Protein AF-A0A7K8MSJ0-F1 (afdb_monomer)

Nearest PDB structures (foldseek):
  7odt-assembly1_a  TM=1.692E-01  e=5.924E+00  Homo sapiens

Solvent-accessible surface area (backbone atoms only — not comparable to full-atom values): 16594 Å² total; per-residue (Å²): 142,84,82,90,82,81,83,89,77,86,82,81,88,80,83,85,75,68,38,74,63,49,58,47,49,52,52,48,50,50,50,49,54,47,52,51,50,51,51,49,50,52,52,50,53,51,52,48,53,52,49,54,50,53,54,50,52,54,49,53,52,50,52,49,52,49,50,51,49,53,53,52,43,68,72,62,78,47,60,69,59,54,52,51,51,50,54,52,52,54,49,50,53,52,52,54,50,51,52,50,52,52,53,52,53,50,53,52,48,49,59,54,45,58,76,68,37,66,68,66,57,48,75,74,46,87,86,71,91,80,77,89,75,72,73,85,72,69,84,88,75,78,77,76,82,86,76,82,85,87,81,85,77,92,68,63,88,99,60,83,90,84,86,63,94,49,66,72,57,52,50,56,52,38,73,62,29,66,45,81,44,76,72,54,86,70,97,85,62,58,86,64,66,53,43,70,45,83,45,75,46,71,90,76,90,73,92,68,81,90,72,83,87,80,87,78,78,82,61,93,85,62,82,87,86,75,92,72,72,91,75,89,65,56,73,64,62,49,49,55,51,49,51,60,50,49,63,33,58,83,69,74,25,70,133

Structure (mmCIF, N/CA/C/O backbone):
data_AF-A0A7K8MSJ0-F1
#
_entry.id   AF-A0A7K8MSJ0-F1
#
loop_
_atom_site.group_PDB
_atom_site.id
_atom_site.type_symbol
_atom_site.label_atom_id
_atom_site.label_alt_id
_atom_site.label_comp_id
_atom_site.label_asym_id
_atom_site.label_entity_id
_atom_site.label_seq_id
_atom_site.pdbx_PDB_ins_code
_atom_site.Cartn_x
_atom_site.Cartn_y
_atom_site.Cartn_z
_atom_site.occupancy
_atom_site.B_iso_or_equiv
_atom_site.auth_seq_id
_atom_site.auth_comp_id
_atom_site.auth_asym_id
_atom_site.auth_atom_id
_atom_site.pdbx_PDB_model_num
ATOM 1 N N . SER A 1 1 ? 9.903 -6.800 19.013 1.00 41.00 1 SER A N 1
ATOM 2 C CA . SER A 1 1 ? 11.041 -6.647 18.090 1.00 41.00 1 SER A CA 1
ATOM 3 C C . SER A 1 1 ? 12.030 -7.752 18.396 1.00 41.00 1 SER A C 1
ATOM 5 O O . SER A 1 1 ? 12.642 -7.731 19.453 1.00 41.00 1 SER A O 1
ATOM 7 N N . SER A 1 2 ? 12.145 -8.743 17.517 1.00 40.72 2 SER A N 1
ATOM 8 C CA . SER A 1 2 ? 13.107 -9.832 17.695 1.00 40.72 2 SER A CA 1
ATOM 9 C C . SER A 1 2 ? 13.699 -10.152 16.333 1.00 40.72 2 SER A C 1
ATOM 11 O O . SER A 1 2 ? 13.048 -10.776 15.503 1.00 40.72 2 SER A O 1
ATOM 13 N N . PHE A 1 3 ? 14.904 -9.641 16.096 1.00 45.34 3 PHE A N 1
ATOM 14 C CA . PHE A 1 3 ? 15.731 -10.021 14.960 1.00 45.34 3 PHE A CA 1
ATOM 15 C C . PHE A 1 3 ? 16.673 -11.127 15.427 1.00 45.34 3 PHE A C 1
ATOM 17 O O . PHE A 1 3 ? 17.351 -10.976 16.444 1.00 45.34 3 PHE A O 1
ATOM 24 N N . ILE A 1 4 ? 16.689 -12.237 14.697 1.00 44.41 4 ILE A N 1
ATOM 25 C CA . ILE A 1 4 ? 17.661 -13.310 14.885 1.00 44.41 4 ILE A CA 1
ATOM 26 C C . ILE A 1 4 ? 18.967 -12.840 14.242 1.00 44.41 4 ILE A C 1
ATOM 28 O O . ILE A 1 4 ? 18.997 -12.497 13.062 1.00 44.41 4 ILE A O 1
ATOM 32 N N . ARG A 1 5 ? 20.035 -12.790 15.038 1.00 48.38 5 ARG A N 1
ATOM 33 C CA . ARG A 1 5 ? 21.403 -12.524 14.590 1.00 48.38 5 ARG A CA 1
ATOM 34 C C . ARG A 1 5 ? 22.101 -13.876 14.474 1.00 48.38 5 ARG A C 1
ATOM 36 O O . ARG A 1 5 ? 22.195 -14.578 15.475 1.00 48.38 5 ARG A O 1
ATOM 43 N N . LEU A 1 6 ? 22.543 -14.242 13.275 1.00 46.06 6 LEU A N 1
ATOM 44 C CA . LEU A 1 6 ? 23.386 -15.422 13.063 1.00 46.06 6 LEU A CA 1
ATOM 45 C C . LEU A 1 6 ? 24.874 -15.022 13.084 1.00 46.06 6 LEU A C 1
ATOM 47 O O . LEU A 1 6 ? 25.181 -13.864 12.775 1.00 46.06 6 LEU A O 1
ATOM 51 N N . PRO A 1 7 ? 25.773 -15.926 13.521 1.00 48.53 7 PRO A N 1
ATOM 52 C CA . PRO A 1 7 ? 27.185 -15.625 13.748 1.00 48.53 7 PRO A CA 1
ATOM 53 C C . PRO A 1 7 ? 27.986 -15.641 12.433 1.00 48.53 7 PRO A C 1
ATOM 55 O O . PRO A 1 7 ? 27.520 -16.221 11.451 1.00 48.53 7 PRO A O 1
ATOM 58 N N . PRO A 1 8 ? 29.180 -15.021 12.395 1.00 62.88 8 PRO A N 1
ATOM 59 C CA . PRO A 1 8 ? 30.084 -15.130 11.261 1.00 62.88 8 PRO A CA 1
ATOM 60 C C . PRO A 1 8 ? 31.015 -16.326 11.479 1.00 62.88 8 PRO A C 1
ATOM 62 O O . PRO A 1 8 ? 31.650 -16.383 12.524 1.00 62.88 8 PRO A O 1
ATOM 65 N N . GLU A 1 9 ? 31.148 -17.236 10.515 1.00 41.22 9 GLU A N 1
ATOM 66 C CA . GLU A 1 9 ? 32.358 -18.062 10.436 1.00 41.22 9 GLU A CA 1
ATOM 67 C C . GLU A 1 9 ? 32.839 -18.232 8.993 1.00 41.22 9 GLU A C 1
ATOM 69 O O . GLU A 1 9 ? 32.164 -18.769 8.118 1.00 41.22 9 GLU A O 1
ATOM 74 N N . GLU A 1 10 ? 34.013 -17.631 8.814 1.00 39.94 10 GLU A N 1
ATOM 75 C CA . GLU A 1 10 ? 35.146 -17.938 7.952 1.00 39.94 10 GLU A CA 1
ATOM 76 C C . GLU A 1 10 ? 35.055 -19.243 7.147 1.00 39.94 10 GLU A C 1
ATOM 78 O O . GLU A 1 10 ? 35.127 -20.354 7.669 1.00 39.94 10 GLU A O 1
ATOM 83 N N . GLY A 1 11 ? 34.976 -19.076 5.826 1.00 38.22 11 GLY A N 1
ATOM 84 C CA . GLY A 1 11 ? 35.194 -20.141 4.862 1.00 38.22 11 GLY A CA 1
ATOM 85 C C . GLY A 1 11 ? 36.683 -20.446 4.714 1.00 38.22 11 GLY A C 1
ATOM 86 O O . GLY A 1 11 ? 37.475 -19.578 4.353 1.00 38.22 11 GLY A O 1
ATOM 87 N N . SER A 1 12 ? 37.036 -21.708 4.948 1.00 41.31 12 SER A N 1
ATOM 88 C CA . SER A 1 12 ? 38.140 -22.366 4.251 1.00 41.31 12 SER A CA 1
ATOM 89 C C . SER A 1 12 ? 37.537 -23.039 3.015 1.00 41.31 12 SER A C 1
ATOM 91 O O . SER A 1 12 ? 36.635 -23.864 3.150 1.00 41.31 12 SER A O 1
ATOM 93 N N . GLN A 1 13 ? 37.972 -22.604 1.833 1.00 51.69 13 GLN A N 1
ATOM 94 C CA . GLN A 1 13 ? 37.551 -23.100 0.519 1.00 51.69 13 GLN A CA 1
ATOM 95 C C . GLN A 1 13 ? 38.121 -24.497 0.237 1.00 51.69 13 GLN A C 1
ATOM 97 O O . GLN A 1 13 ? 39.294 -24.732 0.523 1.00 51.69 13 GLN A O 1
ATOM 102 N N . ASP A 1 14 ? 37.317 -25.354 -0.400 1.00 43.03 14 ASP A N 1
ATOM 103 C CA . ASP A 1 14 ? 37.795 -26.321 -1.394 1.00 43.03 14 ASP A CA 1
ATOM 104 C C . ASP A 1 14 ? 36.687 -26.606 -2.435 1.00 43.03 14 ASP A C 1
ATOM 106 O O . ASP A 1 14 ? 35.593 -27.059 -2.094 1.00 43.03 14 ASP A O 1
ATOM 110 N N . ASP A 1 15 ? 37.020 -26.189 -3.655 1.00 40.47 15 ASP A N 1
ATOM 111 C CA . ASP A 1 15 ? 36.654 -26.565 -5.033 1.00 40.47 15 ASP A CA 1
ATOM 112 C C . ASP A 1 15 ? 35.790 -27.834 -5.272 1.00 40.47 15 ASP A C 1
ATOM 114 O O . ASP A 1 15 ? 36.075 -28.926 -4.776 1.00 40.47 15 ASP A O 1
ATOM 118 N N . GLY A 1 16 ? 34.792 -27.710 -6.151 1.00 55.25 16 GLY A N 1
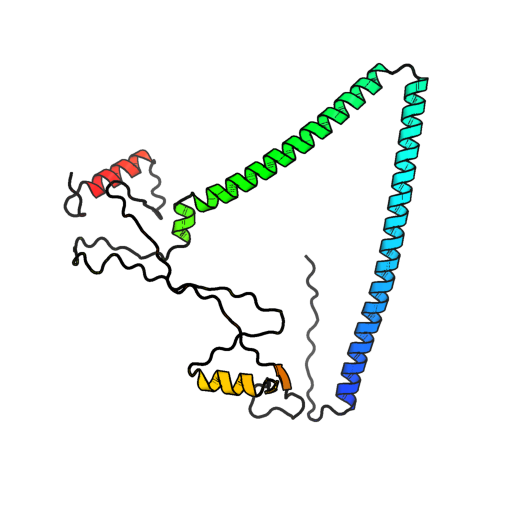ATOM 119 C CA . GLY A 1 16 ? 34.582 -28.660 -7.246 1.00 55.25 16 GLY A CA 1
ATOM 120 C C . GLY A 1 16 ? 33.590 -29.807 -7.027 1.00 55.25 16 GLY A C 1
ATOM 121 O O . GLY A 1 16 ? 33.849 -30.768 -6.309 1.00 55.25 16 GLY A O 1
ATOM 122 N N . SER A 1 17 ? 32.508 -29.810 -7.817 1.00 46.28 17 SER A N 1
ATOM 123 C CA . SER A 1 17 ? 31.357 -30.744 -7.832 1.00 46.28 17 SER A CA 1
ATOM 124 C C . SER A 1 17 ? 30.280 -30.571 -6.726 1.00 46.28 17 SER A C 1
ATOM 126 O O . SER A 1 17 ? 30.541 -30.704 -5.535 1.00 46.28 17 SER A O 1
ATOM 128 N N . GLU A 1 18 ? 29.000 -30.381 -7.094 1.00 56.06 18 GLU A N 1
ATOM 129 C CA . GLU A 1 18 ? 27.814 -30.707 -6.313 1.00 56.06 18 GLU A CA 1
ATOM 130 C C . GLU A 1 18 ? 27.853 -32.187 -6.547 1.00 56.06 18 GLU A C 1
ATOM 132 O O . GLU A 1 18 ? 27.161 -32.773 -7.383 1.00 56.06 18 GLU A O 1
ATOM 137 N N . SER A 1 19 ? 28.823 -32.776 -5.855 1.00 64.12 19 SER A N 1
ATOM 138 C CA . SER A 1 19 ? 28.920 -34.171 -5.646 1.00 64.12 19 SER A CA 1
ATOM 139 C C . SER A 1 19 ? 27.493 -34.559 -5.292 1.00 64.12 19 SER A C 1
ATOM 141 O O . SER A 1 19 ? 26.815 -33.823 -4.560 1.00 64.12 19 SER A O 1
ATOM 143 N N . PRO A 1 20 ? 26.979 -35.684 -5.793 1.00 68.06 20 PRO A N 1
ATOM 144 C CA . PRO A 1 20 ? 25.698 -36.191 -5.325 1.00 68.06 20 PRO A CA 1
ATOM 145 C C . PRO A 1 20 ? 25.600 -36.152 -3.787 1.00 68.06 20 PRO A C 1
ATOM 147 O O . PRO A 1 20 ? 24.501 -36.098 -3.254 1.00 68.06 20 PRO A O 1
ATOM 150 N N . GLU A 1 21 ? 26.728 -36.112 -3.072 1.00 76.44 21 GLU A N 1
ATOM 151 C CA . GLU A 1 21 ? 26.850 -35.803 -1.650 1.00 76.44 21 GLU A CA 1
ATOM 152 C C . GLU A 1 21 ? 26.431 -34.382 -1.210 1.00 76.44 21 GLU A C 1
ATOM 154 O O . GLU A 1 21 ? 25.762 -34.273 -0.189 1.00 76.44 21 GLU A O 1
ATOM 159 N N . GLN A 1 22 ? 26.738 -33.298 -1.931 1.00 76.69 22 GLN A N 1
ATOM 160 C CA . GLN A 1 22 ? 26.292 -31.927 -1.617 1.00 76.69 22 GLN A CA 1
ATOM 161 C C . GLN A 1 22 ? 24.768 -31.790 -1.726 1.00 76.69 22 GLN A C 1
ATOM 163 O O . GLN A 1 22 ? 24.117 -31.387 -0.765 1.00 76.69 22 GLN A O 1
ATOM 168 N N . LEU A 1 23 ? 24.181 -32.237 -2.841 1.00 80.62 23 LEU A N 1
ATOM 169 C CA . LEU A 1 23 ? 22.728 -32.248 -3.025 1.00 80.62 23 LEU A CA 1
ATOM 170 C C . LEU A 1 23 ? 22.045 -33.163 -1.999 1.00 80.62 23 LEU A C 1
ATOM 172 O O . LEU A 1 23 ? 20.986 -32.837 -1.467 1.00 80.62 23 LEU A O 1
ATOM 176 N N . ARG A 1 24 ? 22.666 -34.303 -1.659 1.00 84.88 24 ARG A N 1
ATOM 177 C CA . ARG A 1 24 ? 22.205 -35.147 -0.545 1.00 84.88 24 ARG A CA 1
ATOM 178 C C . ARG A 1 24 ? 22.252 -34.396 0.780 1.00 84.88 24 ARG A C 1
ATOM 180 O O . ARG A 1 24 ? 21.291 -34.516 1.528 1.00 84.88 24 ARG A O 1
ATOM 187 N N . ARG A 1 25 ? 23.307 -33.624 1.063 1.00 89.06 25 ARG A N 1
ATOM 188 C CA . ARG A 1 25 ? 23.416 -32.795 2.275 1.00 89.06 25 ARG A CA 1
ATOM 189 C C . ARG A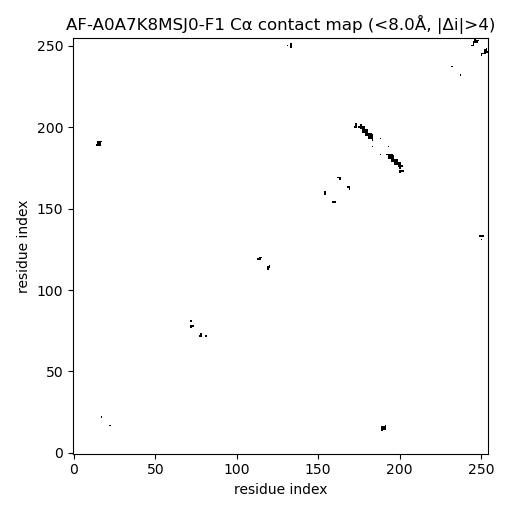 1 25 ? 22.329 -31.724 2.327 1.00 89.06 25 ARG A C 1
ATOM 191 O O . ARG A 1 25 ? 21.716 -31.564 3.374 1.00 89.06 25 ARG A O 1
ATOM 198 N N . GLU A 1 26 ? 22.030 -31.048 1.223 1.00 85.88 26 GLU A N 1
ATOM 199 C CA . GLU A 1 26 ? 20.959 -30.043 1.172 1.00 85.88 26 GLU A CA 1
ATOM 200 C C . GLU A 1 26 ? 19.562 -30.648 1.288 1.00 85.88 26 GLU A C 1
ATOM 202 O O . GLU A 1 26 ? 18.715 -30.117 2.008 1.00 85.88 26 GLU A O 1
ATOM 207 N N . ILE A 1 27 ? 19.321 -31.789 0.636 1.00 89.81 27 ILE A N 1
ATOM 208 C CA . ILE A 1 27 ? 18.087 -32.561 0.809 1.00 89.81 27 ILE A CA 1
ATOM 209 C C . ILE A 1 27 ? 17.951 -32.986 2.270 1.00 89.81 27 ILE A C 1
ATOM 211 O O . ILE A 1 27 ? 16.865 -32.873 2.835 1.00 89.81 27 ILE A O 1
ATOM 215 N N . GLU A 1 28 ? 19.032 -33.449 2.893 1.00 92.81 28 GLU A N 1
ATOM 216 C CA . GLU A 1 28 ? 19.020 -33.850 4.297 1.00 92.81 28 GLU A CA 1
ATOM 217 C C . GLU A 1 28 ? 18.787 -32.649 5.220 1.00 92.81 28 GLU A C 1
ATOM 219 O O . GLU A 1 28 ? 17.965 -32.732 6.126 1.00 92.81 28 GLU A O 1
ATOM 224 N N . GLN A 1 29 ? 19.373 -31.489 4.919 1.00 91.88 29 GLN A N 1
ATOM 225 C CA . GLN A 1 29 ? 19.124 -30.249 5.652 1.00 91.88 29 GLN A CA 1
ATOM 226 C C . GLN A 1 29 ? 17.681 -29.748 5.469 1.00 91.88 29 GLN A C 1
ATOM 228 O O . GLN A 1 29 ? 17.059 -29.279 6.423 1.00 91.88 29 GLN A O 1
ATOM 233 N N . CYS A 1 30 ? 17.107 -29.860 4.267 1.00 89.31 30 CYS A N 1
ATOM 234 C CA . CYS A 1 30 ? 15.696 -29.556 4.023 1.00 89.31 30 CYS A CA 1
ATOM 235 C C . CYS A 1 30 ? 14.775 -30.520 4.772 1.00 89.31 30 CYS A C 1
ATOM 237 O O . CYS A 1 30 ? 13.792 -30.070 5.361 1.00 89.31 30 CYS A O 1
ATOM 239 N N . LYS A 1 31 ? 15.093 -31.819 4.801 1.00 94.25 31 LYS A N 1
ATOM 240 C CA . LYS A 1 31 ? 14.351 -32.807 5.597 1.00 94.25 31 LYS A CA 1
ATOM 241 C C . LYS A 1 31 ? 14.447 -32.512 7.086 1.00 94.25 31 LYS A C 1
ATOM 243 O O . LYS A 1 31 ? 13.436 -32.602 7.771 1.00 94.25 31 LYS A O 1
ATOM 248 N N . GLU A 1 32 ? 15.618 -32.127 7.581 1.00 95.56 32 GLU A N 1
ATOM 249 C CA . GLU A 1 32 ? 15.811 -31.776 8.986 1.00 95.56 32 GLU A CA 1
ATOM 250 C C . GLU A 1 32 ? 15.004 -30.523 9.346 1.00 95.56 32 GLU A C 1
ATOM 252 O O . GLU A 1 32 ? 14.228 -30.541 10.300 1.00 95.56 32 GLU A O 1
ATOM 257 N N 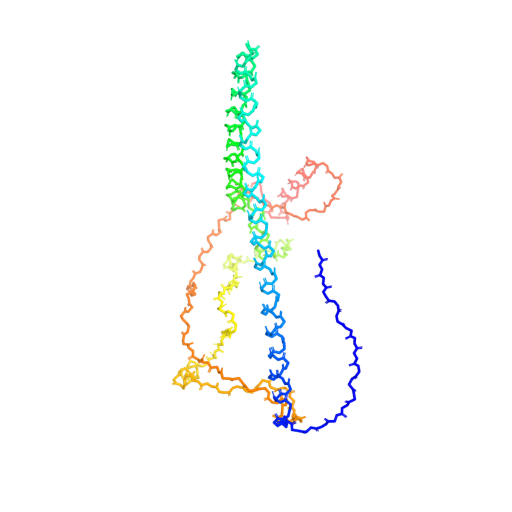. ARG A 1 33 ? 15.076 -29.466 8.526 1.00 94.81 33 ARG A N 1
ATOM 258 C CA . ARG A 1 33 ? 14.244 -28.261 8.693 1.00 94.81 33 ARG A CA 1
ATOM 259 C C . ARG A 1 33 ? 12.753 -28.580 8.634 1.00 94.81 33 ARG A C 1
ATOM 261 O O . ARG A 1 33 ? 11.992 -28.044 9.436 1.00 94.81 33 ARG A O 1
ATOM 268 N N . TYR A 1 34 ? 12.336 -29.456 7.720 1.00 92.44 34 TYR A N 1
ATOM 269 C CA . TYR A 1 34 ? 10.953 -29.914 7.626 1.00 92.44 34 TYR A CA 1
ATOM 270 C C . TYR A 1 34 ? 10.539 -30.696 8.878 1.00 92.44 34 TYR A C 1
ATOM 272 O O . TYR A 1 34 ? 9.483 -30.425 9.438 1.00 92.44 34 TYR A O 1
ATOM 280 N N . SER A 1 35 ? 11.394 -31.590 9.377 1.00 95.00 35 SER A N 1
ATOM 281 C CA . SER A 1 35 ? 11.151 -32.350 10.606 1.00 95.00 35 SER A CA 1
ATOM 282 C C . SER A 1 35 ? 11.040 -31.439 11.831 1.00 95.00 35 SER A C 1
ATOM 284 O O . SER A 1 35 ? 10.180 -31.670 12.681 1.00 95.00 35 SER A O 1
ATOM 286 N N . VAL A 1 36 ? 11.874 -30.398 11.930 1.00 96.50 36 VAL A N 1
ATOM 287 C CA . VAL A 1 36 ? 11.791 -29.391 13.002 1.00 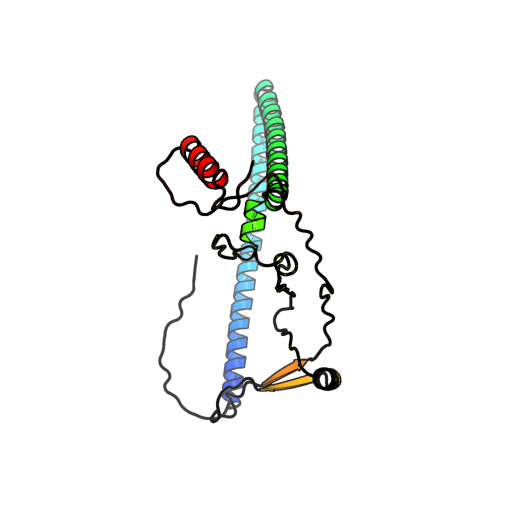96.50 36 VAL A CA 1
ATOM 288 C C . VAL A 1 36 ? 10.491 -28.596 12.886 1.00 96.50 36 VAL A C 1
ATOM 290 O O . VAL A 1 36 ? 9.790 -28.422 13.882 1.00 96.50 36 VAL A O 1
ATOM 293 N N . LEU A 1 37 ? 10.125 -28.163 11.676 1.00 95.62 37 LEU A N 1
ATOM 294 C CA . LEU A 1 37 ? 8.884 -27.430 11.431 1.00 95.62 37 LEU A CA 1
ATOM 295 C C . LEU A 1 37 ? 7.643 -28.276 11.748 1.00 95.62 37 LEU A C 1
ATOM 297 O O . LEU A 1 37 ? 6.689 -27.768 12.332 1.00 95.62 37 LEU A O 1
ATOM 301 N N . GLU A 1 38 ? 7.658 -29.562 11.405 1.00 96.19 38 GLU A N 1
ATOM 302 C CA . GLU A 1 38 ? 6.585 -30.507 11.718 1.00 96.19 38 GLU A CA 1
ATOM 303 C C . GLU A 1 38 ? 6.469 -30.733 13.232 1.00 96.19 38 GLU A C 1
ATOM 305 O O . GLU A 1 38 ? 5.365 -30.708 13.787 1.00 96.19 38 GLU A O 1
ATOM 310 N N . GLN A 1 39 ? 7.603 -30.846 13.931 1.00 97.12 39 GLN A N 1
ATOM 311 C CA . GLN A 1 39 ? 7.623 -30.932 15.389 1.00 97.12 39 GLN A CA 1
ATOM 312 C C . GLN A 1 39 ? 7.063 -29.658 16.041 1.00 97.12 39 GLN A C 1
ATOM 314 O O . GLN A 1 39 ? 6.267 -29.739 16.981 1.00 97.12 39 GLN A O 1
ATOM 319 N N . ASP A 1 40 ? 7.452 -28.481 15.556 1.00 96.44 40 ASP A N 1
ATOM 320 C CA . ASP A 1 40 ? 6.960 -27.206 16.075 1.00 96.44 40 ASP A CA 1
ATOM 321 C C . ASP A 1 40 ? 5.482 -26.988 15.753 1.00 96.44 40 ASP A C 1
ATOM 323 O O . ASP A 1 40 ? 4.735 -26.518 16.614 1.00 96.44 40 ASP A O 1
ATOM 327 N N . HIS A 1 41 ? 5.020 -27.419 14.578 1.00 95.81 41 HIS A N 1
ATOM 328 C CA . HIS A 1 41 ? 3.601 -27.440 14.244 1.00 95.81 41 HIS A CA 1
ATOM 329 C C . HIS A 1 41 ? 2.814 -28.315 15.228 1.00 95.81 41 HIS A C 1
ATOM 331 O O . HIS A 1 41 ? 1.792 -27.872 15.759 1.00 95.81 41 HIS A O 1
ATOM 337 N N . ALA A 1 42 ? 3.314 -29.512 15.549 1.00 97.31 42 ALA A N 1
ATOM 338 C CA . ALA A 1 42 ? 2.686 -30.396 16.529 1.00 97.31 42 ALA A CA 1
ATOM 339 C C . ALA A 1 42 ? 2.648 -29.769 17.937 1.00 97.31 42 ALA A C 1
ATOM 341 O O . ALA A 1 42 ? 1.602 -29.789 18.595 1.00 97.31 42 ALA A O 1
ATOM 342 N N . LYS A 1 43 ? 3.748 -29.147 18.393 1.00 96.94 43 LYS A N 1
ATOM 343 C CA . LYS A 1 43 ? 3.793 -28.414 19.675 1.00 96.94 43 LYS A CA 1
ATOM 344 C C . LYS A 1 43 ? 2.786 -27.264 19.698 1.00 96.94 43 LYS A C 1
ATOM 346 O O . LYS A 1 43 ? 2.045 -27.124 20.672 1.00 96.94 43 LYS A O 1
ATOM 351 N N . LEU A 1 44 ? 2.729 -26.465 18.630 1.00 96.69 44 LEU A N 1
ATOM 352 C CA . LEU A 1 44 ? 1.804 -25.339 18.503 1.00 96.69 44 LEU A CA 1
ATOM 353 C C . LEU A 1 44 ? 0.351 -25.820 18.519 1.00 96.69 44 LEU A C 1
ATOM 355 O O . LEU A 1 44 ? -0.486 -25.238 19.205 1.00 96.69 44 LEU A O 1
ATOM 359 N N . GLN A 1 45 ? 0.056 -26.914 17.819 1.00 97.38 45 GLN A N 1
ATOM 360 C CA . GLN A 1 45 ? -1.274 -27.509 17.797 1.00 97.38 45 GLN A CA 1
ATOM 361 C C . GLN A 1 45 ? -1.696 -27.998 19.190 1.00 97.38 45 GLN A C 1
ATOM 363 O O . GLN A 1 45 ? -2.839 -27.777 19.593 1.00 97.38 45 GLN A O 1
ATOM 368 N N . MET A 1 46 ? -0.786 -28.615 19.952 1.00 97.19 46 MET A N 1
ATOM 369 C CA . MET A 1 46 ? -1.058 -29.005 21.340 1.00 97.19 46 MET A CA 1
ATOM 370 C C . MET A 1 46 ? -1.276 -27.791 22.249 1.00 97.19 46 MET A C 1
ATOM 372 O O . MET A 1 46 ? -2.231 -27.777 23.026 1.00 97.19 46 MET A O 1
ATOM 376 N N . ALA A 1 47 ? -0.438 -26.757 22.133 1.00 96.62 47 ALA A N 1
ATOM 377 C CA . ALA A 1 47 ? -0.580 -25.525 22.908 1.00 96.62 47 ALA A CA 1
ATOM 378 C C . ALA A 1 47 ? -1.899 -24.799 22.598 1.00 96.62 47 ALA A C 1
ATOM 380 O O . ALA A 1 47 ? -2.554 -24.306 23.514 1.00 96.62 47 ALA A O 1
ATOM 381 N N . ASN A 1 48 ? -2.315 -24.787 21.329 1.00 96.56 48 ASN A N 1
ATOM 382 C CA . ASN A 1 48 ? -3.585 -24.214 20.899 1.00 96.56 48 ASN A CA 1
ATOM 383 C C . ASN A 1 48 ? -4.770 -24.983 21.503 1.00 96.56 48 ASN A C 1
ATOM 385 O O . ASN A 1 48 ? -5.583 -24.390 22.205 1.00 96.56 48 ASN A O 1
ATOM 389 N N . LYS A 1 49 ? -4.795 -26.318 21.377 1.00 97.75 49 LYS A N 1
ATOM 390 C CA . LYS A 1 49 ? -5.826 -27.161 22.013 1.00 97.75 49 LYS A CA 1
ATOM 391 C C . LYS A 1 49 ? -5.899 -26.955 23.531 1.00 97.75 49 LYS A C 1
ATOM 393 O O . LYS A 1 49 ? -6.990 -26.894 24.091 1.00 97.75 49 LYS A O 1
ATOM 398 N N . ALA A 1 50 ? -4.753 -26.821 24.204 1.00 97.81 50 ALA A N 1
ATOM 399 C CA . ALA A 1 50 ? -4.706 -26.537 25.638 1.00 97.81 50 ALA A CA 1
ATOM 400 C C . ALA A 1 50 ? -5.242 -25.133 25.975 1.00 97.81 50 ALA A C 1
ATOM 402 O O . ALA A 1 50 ? -5.945 -24.966 26.971 1.00 97.81 50 ALA A O 1
ATOM 403 N N . ALA A 1 51 ? -4.938 -24.126 25.153 1.00 96.06 51 ALA A N 1
ATOM 404 C CA . ALA A 1 51 ? -5.458 -22.771 25.318 1.00 96.06 51 ALA A CA 1
ATOM 405 C C . ALA A 1 51 ? -6.977 -22.709 25.090 1.00 96.06 51 ALA A C 1
ATOM 407 O O . ALA A 1 51 ? -7.683 -22.106 25.896 1.00 96.06 51 ALA A O 1
ATOM 408 N N . GLU A 1 52 ? -7.487 -23.377 24.054 1.00 96.94 52 GLU A N 1
ATOM 409 C CA . GLU A 1 52 ? -8.924 -23.510 23.791 1.00 96.94 52 GLU A CA 1
ATOM 410 C C . GLU A 1 52 ? -9.644 -24.204 24.948 1.00 96.94 52 GLU A C 1
ATOM 412 O O . GLU A 1 52 ? -10.710 -23.757 25.371 1.00 96.94 52 GLU A O 1
ATOM 417 N N . GLN A 1 53 ? -9.052 -25.266 25.499 1.00 97.50 53 GLN A N 1
ATOM 418 C CA . GLN A 1 53 ? -9.614 -25.967 26.648 1.00 97.50 53 GLN A CA 1
ATOM 419 C C . GLN A 1 53 ? -9.695 -25.062 27.884 1.00 97.50 53 GLN A C 1
ATOM 421 O O . GLN A 1 53 ? -10.767 -24.948 28.473 1.00 97.50 53 GLN A O 1
ATOM 426 N N . ARG A 1 54 ? -8.617 -24.342 28.221 1.00 96.75 54 ARG A N 1
ATOM 427 C CA . ARG A 1 54 ? -8.644 -23.363 29.323 1.00 96.75 54 ARG A CA 1
ATOM 428 C C . ARG A 1 54 ? -9.659 -22.250 29.086 1.00 96.75 54 ARG A C 1
ATOM 430 O O . ARG A 1 54 ? -10.309 -21.805 30.023 1.00 96.75 54 ARG A O 1
ATOM 437 N N . ALA A 1 55 ? -9.808 -21.789 27.844 1.00 95.50 55 ALA A N 1
ATOM 438 C CA . ALA A 1 55 ? -10.799 -20.773 27.509 1.00 95.50 55 ALA A CA 1
ATOM 439 C C . ALA A 1 55 ? -12.234 -21.281 27.725 1.00 95.50 55 ALA A C 1
ATOM 441 O O . ALA A 1 55 ? -13.081 -20.514 28.182 1.00 95.50 55 ALA A O 1
ATOM 442 N N . ARG A 1 56 ? -12.507 -22.563 27.438 1.00 96.50 56 ARG A N 1
ATOM 443 C CA . ARG A 1 56 ? -13.793 -23.202 27.758 1.00 96.50 56 ARG A CA 1
ATOM 444 C C . ARG A 1 56 ? -14.019 -23.302 29.264 1.00 96.50 56 ARG A C 1
ATOM 446 O O . ARG A 1 56 ? -15.069 -22.872 29.722 1.00 96.50 56 ARG A O 1
ATOM 453 N N . GLU A 1 57 ? -13.030 -23.770 30.019 1.00 96.69 57 GLU A N 1
ATOM 454 C CA . GLU A 1 57 ? -13.115 -23.883 31.484 1.00 96.69 57 GLU A CA 1
ATOM 455 C C . GLU A 1 57 ? -13.378 -22.524 32.147 1.00 96.69 57 GLU A C 1
ATOM 457 O O . GLU A 1 57 ? -14.300 -22.396 32.945 1.00 96.69 57 GLU A O 1
ATOM 462 N N . LEU A 1 58 ? -12.646 -21.477 31.750 1.00 95.06 58 LEU A N 1
ATOM 46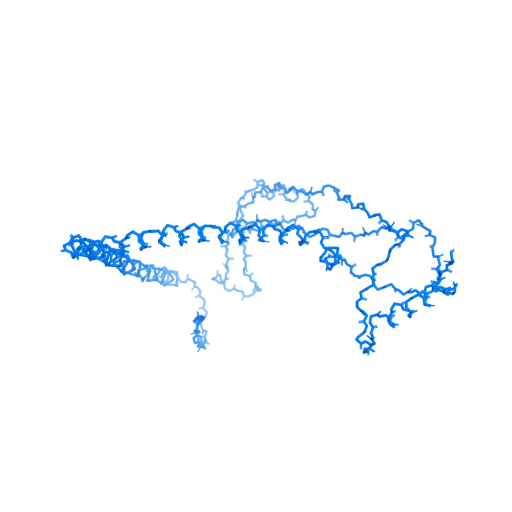3 C CA . LEU A 1 58 ? -12.868 -20.116 32.255 1.00 95.06 58 LEU A CA 1
ATOM 464 C C . LEU A 1 58 ? -14.251 -19.571 31.886 1.00 95.06 58 LEU A C 1
ATOM 466 O O . LEU A 1 58 ? -14.843 -18.801 32.643 1.00 95.06 58 LEU A O 1
ATOM 470 N N . LYS A 1 59 ? -14.770 -19.943 30.712 1.00 95.00 59 LYS A N 1
ATOM 471 C CA . LYS A 1 59 ? -16.122 -19.567 30.301 1.00 95.00 59 LYS A CA 1
ATOM 472 C C . LYS A 1 59 ? -17.166 -20.250 31.187 1.00 95.00 59 LYS A C 1
ATOM 474 O O . LYS A 1 59 ? -18.069 -19.570 31.664 1.00 95.00 59 LYS A O 1
ATOM 479 N N . GLU A 1 60 ? -17.023 -21.550 31.434 1.00 95.88 60 GLU A N 1
ATOM 480 C CA . GLU A 1 60 ? -17.908 -22.321 32.317 1.00 95.88 60 GLU A CA 1
ATOM 481 C C . GLU A 1 60 ? -17.843 -21.817 33.768 1.00 95.88 60 GLU A C 1
ATOM 483 O O . GLU A 1 60 ? -18.882 -21.626 34.398 1.00 95.88 60 GLU A O 1
ATOM 488 N N . GLU A 1 61 ? -16.647 -21.513 34.284 1.00 93.50 61 GLU A N 1
ATOM 489 C CA . GLU A 1 61 ? -16.459 -20.904 35.608 1.00 93.50 61 GLU A CA 1
ATOM 490 C C . GLU A 1 61 ? -17.131 -19.525 35.689 1.00 93.50 61 GLU A C 1
ATOM 492 O O . GLU A 1 61 ? -17.831 -19.222 36.658 1.00 93.50 61 GLU A O 1
ATOM 497 N N . GLY A 1 62 ? -16.984 -18.705 34.644 1.00 90.69 62 GLY A N 1
ATOM 498 C CA . GLY A 1 62 ? -17.655 -17.412 34.536 1.00 90.69 62 GLY A CA 1
ATOM 499 C C . GLY A 1 62 ? -19.183 -17.529 34.530 1.00 90.69 62 GLY A C 1
ATOM 500 O O . GLY A 1 62 ? -19.862 -16.741 35.192 1.00 90.69 62 GLY A O 1
ATOM 501 N N . GLU A 1 63 ? -19.733 -18.524 33.832 1.00 93.56 63 GLU A N 1
ATOM 502 C CA . GLU A 1 63 ? -21.171 -18.826 33.826 1.00 93.56 63 GLU A CA 1
ATOM 503 C C . GLU A 1 63 ? -21.654 -19.328 35.198 1.00 93.56 63 GLU A C 1
ATOM 505 O O . GLU A 1 63 ? -22.708 -18.897 35.676 1.00 93.56 63 GLU A O 1
ATOM 510 N N . LEU A 1 64 ? -20.868 -20.170 35.877 1.00 94.31 64 LEU A N 1
ATOM 511 C CA . LEU A 1 64 ? -21.174 -20.655 37.224 1.00 94.31 64 LEU A CA 1
ATOM 512 C C . LEU A 1 64 ? -21.202 -19.503 38.238 1.00 94.31 64 LEU A C 1
ATOM 514 O O . LEU A 1 64 ? -22.167 -19.367 38.990 1.00 94.31 64 LEU A O 1
ATOM 518 N N . LEU A 1 65 ? -20.178 -18.645 38.229 1.00 88.19 65 LEU A N 1
ATOM 519 C CA . LEU A 1 65 ? -20.109 -17.454 39.079 1.00 88.19 65 LEU A CA 1
ATOM 520 C C . LEU A 1 65 ? -21.276 -16.509 38.808 1.00 88.19 65 LEU A C 1
ATOM 522 O O . LEU A 1 65 ? -21.857 -15.976 39.752 1.00 88.19 65 LEU A O 1
ATOM 526 N N . HIS A 1 66 ? -21.650 -16.331 37.539 1.00 85.25 66 HIS A N 1
ATOM 527 C CA . HIS A 1 66 ? -22.809 -15.527 37.173 1.00 85.25 66 HIS A CA 1
ATOM 528 C C . HIS A 1 66 ? -24.095 -16.081 37.793 1.00 85.25 66 HIS A C 1
ATOM 530 O O . HIS A 1 66 ? -24.847 -15.322 38.402 1.00 85.25 66 HIS A O 1
ATOM 536 N N . LYS A 1 67 ? -24.296 -17.401 37.721 1.00 88.38 67 LYS A N 1
ATOM 537 C CA . LYS A 1 67 ? -25.456 -18.083 38.303 1.00 88.38 67 LYS A CA 1
ATOM 538 C C . LYS A 1 67 ? -25.471 -18.007 39.832 1.00 88.38 67 LYS A C 1
ATOM 540 O O . LYS A 1 67 ? -26.527 -17.776 40.407 1.00 88.38 67 LYS A O 1
ATOM 545 N N . ILE A 1 68 ? -24.316 -18.147 40.492 1.00 84.12 68 ILE A N 1
ATOM 546 C CA . ILE A 1 68 ? -24.187 -17.987 41.952 1.00 84.12 68 ILE A CA 1
ATOM 547 C C . ILE A 1 68 ? -24.540 -16.556 42.364 1.00 84.12 68 ILE A C 1
ATOM 549 O O . ILE A 1 68 ? -25.298 -16.367 43.311 1.00 84.12 68 ILE A O 1
ATOM 553 N N . LEU A 1 69 ? -24.029 -15.552 41.645 1.00 79.50 69 LEU A N 1
ATOM 554 C CA . LEU A 1 69 ? -24.371 -14.146 41.868 1.00 79.50 69 LEU A CA 1
ATOM 555 C C . LEU A 1 69 ? -25.868 -13.902 41.682 1.00 79.50 69 LEU A C 1
ATOM 557 O O . LEU A 1 69 ? -26.490 -13.287 42.537 1.00 79.50 69 LEU A O 1
ATOM 561 N N . GLU A 1 70 ? -26.460 -14.408 40.605 1.00 77.44 70 GLU A N 1
ATOM 562 C CA . GLU A 1 70 ? -27.892 -14.273 40.328 1.00 77.44 70 GLU A CA 1
ATOM 563 C C . GLU A 1 70 ? -28.753 -14.943 41.414 1.00 77.44 70 GLU A C 1
ATOM 565 O O . GLU A 1 70 ? -29.737 -14.364 41.880 1.00 77.44 70 GLU A O 1
ATOM 570 N N . GLN A 1 71 ? -28.339 -16.118 41.896 1.00 78.25 71 GLN A N 1
ATOM 571 C CA . GLN A 1 71 ? -29.002 -16.852 42.977 1.00 78.25 71 GLN A CA 1
ATOM 572 C C . GLN A 1 71 ? -28.843 -16.153 44.343 1.00 78.25 71 GLN A C 1
ATOM 574 O O . GLN A 1 71 ? -29.784 -16.104 45.134 1.00 78.25 71 GLN A O 1
ATOM 579 N N . GLN A 1 72 ? -27.679 -15.553 44.616 1.00 66.94 72 GLN A N 1
ATOM 580 C CA . GLN A 1 72 ? -27.445 -14.711 45.798 1.00 66.94 72 GLN A CA 1
ATOM 581 C C . GLN A 1 72 ? -28.283 -13.426 45.755 1.00 66.94 72 GLN A C 1
ATOM 583 O O . GLN A 1 72 ? -28.855 -13.027 46.768 1.00 66.94 72 GLN A O 1
ATOM 588 N N . LEU A 1 73 ? -28.387 -12.790 44.586 1.00 64.06 73 LEU A N 1
ATOM 589 C CA . LEU A 1 73 ? -29.156 -11.560 44.384 1.00 64.06 73 LEU A CA 1
ATOM 590 C C . LEU A 1 73 ? -30.666 -11.799 44.529 1.00 64.06 73 LEU A C 1
ATOM 592 O O . LEU A 1 73 ? -31.353 -10.984 45.140 1.00 64.06 73 LEU A O 1
ATOM 596 N N . SER A 1 74 ? -31.167 -12.938 44.047 1.00 63.31 74 SER A N 1
ATOM 597 C CA . SER A 1 74 ? -32.568 -13.352 44.227 1.00 63.31 74 SER A CA 1
ATOM 598 C C . SER A 1 74 ? -32.893 -13.810 45.657 1.00 63.31 74 SER A C 1
ATOM 600 O O . SER A 1 74 ? -34.031 -13.665 46.094 1.00 63.31 74 SER A O 1
ATOM 602 N N . SER A 1 75 ? -31.907 -14.293 46.425 1.00 63.31 75 SER A N 1
ATOM 603 C CA . SER A 1 75 ? -32.077 -14.656 47.842 1.00 63.31 75 SER A CA 1
ATOM 604 C C . SER A 1 75 ? -32.031 -13.463 48.810 1.00 63.31 75 SER A C 1
ATOM 606 O O . SER A 1 75 ? -32.535 -13.586 49.925 1.00 63.31 75 SER A O 1
ATOM 608 N N . ASN A 1 76 ? -31.421 -12.334 48.428 1.00 56.50 76 ASN A N 1
ATOM 609 C CA . ASN A 1 76 ? -31.148 -11.214 49.343 1.00 56.50 76 ASN A CA 1
ATOM 610 C C . ASN A 1 76 ? -32.159 -10.052 49.274 1.00 56.50 76 ASN A C 1
ATOM 612 O O . ASN A 1 76 ? -31.974 -9.061 49.975 1.00 56.50 76 ASN A O 1
ATOM 616 N N . GLY A 1 77 ? -33.226 -10.145 48.471 1.00 57.22 77 GLY A N 1
ATOM 617 C CA . GLY A 1 77 ? -34.233 -9.074 48.363 1.00 57.22 77 GLY A CA 1
ATOM 618 C C . GLY A 1 77 ? -33.694 -7.760 47.776 1.00 57.22 77 GLY A C 1
ATOM 619 O O . GLY A 1 77 ? -34.294 -6.708 47.967 1.00 57.22 77 GLY A O 1
ATOM 620 N N . ASP A 1 78 ? -32.564 -7.813 47.066 1.00 61.62 78 ASP A N 1
ATOM 621 C CA . ASP A 1 78 ? -31.805 -6.653 46.571 1.00 61.62 78 ASP A CA 1
ATOM 622 C C . ASP A 1 78 ? -32.141 -6.364 45.086 1.00 61.62 78 ASP A C 1
ATOM 624 O O . ASP A 1 78 ? -31.275 -6.021 44.275 1.00 61.62 78 ASP A O 1
ATOM 628 N N . GLU A 1 79 ? -33.412 -6.554 44.699 1.00 66.19 79 GLU A N 1
ATOM 629 C CA . GLU A 1 79 ? -33.904 -6.454 43.312 1.00 66.19 79 GLU A CA 1
ATOM 630 C C . GLU A 1 79 ? -33.542 -5.111 42.661 1.00 66.19 79 GLU A C 1
ATOM 632 O O . GLU A 1 79 ? -33.205 -5.051 41.476 1.00 66.19 79 GLU A O 1
ATOM 637 N N . GLU A 1 80 ? -33.537 -4.034 43.440 1.00 68.25 80 GLU A N 1
ATOM 638 C CA . GLU A 1 80 ? -33.266 -2.675 42.973 1.00 68.25 80 GLU A CA 1
ATOM 639 C C . GLU A 1 80 ? -31.817 -2.506 42.474 1.00 68.25 80 GLU A C 1
ATOM 641 O O . GLU A 1 80 ? -31.574 -1.888 41.433 1.00 68.25 80 GLU A O 1
ATOM 646 N N . ARG A 1 81 ? -30.843 -3.162 43.123 1.00 70.31 81 ARG A N 1
ATOM 647 C CA . ARG A 1 81 ? -29.440 -3.158 42.668 1.00 70.31 81 ARG A CA 1
ATOM 648 C C . ARG A 1 81 ? -29.254 -3.949 41.378 1.00 70.31 81 ARG A C 1
ATOM 650 O O . ARG A 1 81 ? -28.463 -3.544 40.525 1.00 70.31 81 ARG A O 1
ATOM 657 N N . VAL A 1 82 ? -29.996 -5.042 41.204 1.00 74.00 82 VAL A N 1
ATOM 658 C CA . VAL A 1 82 ? -29.960 -5.857 39.977 1.00 74.00 82 VAL A CA 1
ATOM 659 C C . VAL A 1 82 ? -30.476 -5.057 38.785 1.00 74.00 82 VAL A C 1
ATOM 661 O O . VAL A 1 82 ? -29.824 -5.020 37.738 1.00 74.00 82 VAL A O 1
ATOM 664 N N . HIS A 1 83 ? -31.597 -4.354 38.961 1.00 77.50 83 HIS A N 1
ATOM 665 C CA . HIS A 1 83 ? -32.164 -3.487 37.929 1.00 77.50 83 HIS A CA 1
ATOM 666 C C . HIS A 1 83 ? -31.198 -2.354 37.556 1.00 77.50 83 HIS A C 1
ATOM 668 O O . HIS A 1 83 ? -30.986 -2.093 36.369 1.00 77.50 83 HIS A O 1
ATOM 674 N N . GLN A 1 84 ? -30.534 -1.743 38.544 1.00 80.75 84 GLN A N 1
ATOM 675 C CA . GLN A 1 84 ? -29.523 -0.707 38.312 1.00 80.75 84 GLN A CA 1
ATOM 676 C C . GLN A 1 84 ? -28.322 -1.238 37.509 1.00 80.75 84 GLN A C 1
ATOM 678 O O . GLN A 1 84 ? -27.864 -0.592 36.561 1.00 80.75 84 GLN A O 1
ATOM 683 N N . ILE A 1 85 ? -27.811 -2.424 37.857 1.00 82.62 85 ILE A N 1
ATOM 684 C CA . ILE A 1 85 ? -26.684 -3.065 37.160 1.00 82.62 85 ILE A CA 1
ATOM 685 C C . ILE A 1 85 ? -27.073 -3.414 35.723 1.00 82.62 85 ILE A C 1
ATOM 687 O O . ILE A 1 85 ? -26.303 -3.148 34.797 1.00 82.62 85 ILE A O 1
ATOM 691 N N . PHE A 1 86 ? -28.269 -3.967 35.515 1.00 83.06 86 PHE A N 1
ATOM 692 C CA . PHE A 1 86 ? -28.761 -4.307 34.183 1.00 83.06 86 PHE A CA 1
ATOM 693 C C . PHE A 1 86 ? -28.918 -3.057 33.309 1.00 83.06 86 PHE A C 1
ATOM 695 O O . PHE A 1 86 ? -28.381 -3.021 32.199 1.00 83.06 86 PHE A O 1
ATOM 702 N N . ALA A 1 87 ? -29.544 -1.999 33.831 1.00 84.06 87 ALA A N 1
ATOM 703 C CA . ALA A 1 87 ? -29.671 -0.717 33.137 1.00 84.06 87 ALA A CA 1
ATOM 704 C C . ALA A 1 87 ? -28.295 -0.132 32.769 1.00 84.06 87 ALA A C 1
ATOM 706 O O . ALA A 1 87 ? -28.061 0.254 31.622 1.00 84.06 87 ALA A O 1
ATOM 707 N N . THR A 1 88 ? -27.342 -0.164 33.704 1.00 87.38 88 THR A N 1
ATOM 708 C CA . THR A 1 88 ? -25.968 0.322 33.486 1.00 87.38 88 THR A CA 1
ATOM 709 C C . THR A 1 88 ? -25.217 -0.516 32.444 1.00 87.38 88 THR A C 1
ATOM 711 O O . THR A 1 88 ? -24.430 0.019 31.657 1.00 87.38 88 THR A O 1
ATOM 714 N N . LYS A 1 89 ? -25.452 -1.833 32.397 1.00 87.94 89 LYS A N 1
ATOM 715 C CA . LYS A 1 89 ? -24.851 -2.750 31.416 1.00 87.94 89 LYS A CA 1
ATOM 716 C C . LYS A 1 89 ? -25.409 -2.520 30.013 1.00 87.94 89 LYS A C 1
ATOM 718 O O . LYS A 1 89 ? -24.642 -2.526 29.048 1.00 87.94 89 LYS A O 1
ATOM 723 N N . VAL A 1 90 ? -26.718 -2.313 29.886 1.00 91.19 90 VAL A N 1
ATOM 724 C CA . VAL A 1 90 ? -27.365 -1.981 28.606 1.00 91.19 90 VAL A CA 1
ATOM 725 C C . VAL A 1 90 ? -26.832 -0.649 28.083 1.00 91.19 90 VAL A C 1
ATOM 727 O O . VAL A 1 90 ? -26.383 -0.574 26.938 1.00 91.19 90 VAL A O 1
ATOM 730 N N . GLU A 1 91 ? -26.776 0.363 28.944 1.00 92.62 91 GLU A N 1
ATOM 731 C CA . GLU A 1 91 ? -26.288 1.691 28.579 1.00 92.62 91 GLU A CA 1
ATOM 732 C C . GLU A 1 91 ? -24.805 1.676 28.169 1.00 92.62 91 GLU A C 1
ATOM 734 O O . GLU A 1 91 ? -24.430 2.253 27.148 1.00 92.62 91 GLU A O 1
ATOM 739 N N . ASN A 1 92 ? -23.955 0.925 28.877 1.00 93.31 92 ASN A N 1
ATOM 740 C CA . ASN A 1 92 ? -22.553 0.749 28.483 1.00 93.31 92 ASN A CA 1
ATOM 741 C C . ASN A 1 92 ? -22.399 0.096 27.105 1.00 93.31 92 ASN A C 1
ATOM 743 O O . ASN A 1 92 ? -21.535 0.499 26.323 1.00 93.31 92 ASN A O 1
ATOM 747 N N . ASN A 1 93 ? -23.226 -0.903 26.785 1.00 94.31 93 ASN A N 1
ATOM 748 C CA . ASN A 1 93 ? -23.206 -1.522 25.461 1.00 94.31 93 ASN A CA 1
ATOM 749 C C . ASN A 1 93 ? -23.622 -0.526 24.372 1.00 94.31 93 ASN A C 1
ATOM 751 O O . ASN A 1 93 ? -22.942 -0.441 23.345 1.00 94.31 93 ASN A O 1
ATOM 755 N N . ARG A 1 94 ? -24.665 0.275 24.622 1.00 96.69 94 ARG A N 1
ATOM 756 C CA . ARG A 1 94 ? -25.118 1.344 23.719 1.00 96.69 94 ARG A CA 1
ATOM 757 C C . ARG A 1 94 ? -24.003 2.359 23.454 1.00 96.69 94 ARG A C 1
ATOM 759 O O . ARG A 1 94 ? -23.650 2.597 22.300 1.00 96.69 94 ARG A O 1
ATOM 766 N N . LEU A 1 95 ? -23.379 2.883 24.510 1.00 96.56 95 LEU A N 1
ATOM 767 C CA . LEU A 1 95 ? -22.282 3.851 24.406 1.00 96.56 95 LEU A CA 1
ATOM 768 C C . LEU A 1 95 ? -21.065 3.277 23.670 1.00 96.56 95 LEU A C 1
ATOM 770 O O . LEU A 1 95 ? -20.418 3.972 22.884 1.00 96.56 95 LEU A O 1
ATOM 774 N N . ARG A 1 96 ? -20.749 1.994 23.880 1.00 94.88 96 ARG A N 1
ATOM 775 C CA . ARG A 1 96 ? -19.634 1.325 23.194 1.00 94.88 96 ARG A CA 1
ATOM 776 C C . ARG A 1 96 ? -19.887 1.200 21.690 1.00 94.88 96 ARG A C 1
ATOM 778 O O . ARG A 1 96 ? -18.963 1.430 20.907 1.00 94.88 96 ARG A O 1
ATOM 785 N N . GLN A 1 97 ? -21.119 0.886 21.289 1.00 95.75 97 GLN A N 1
ATOM 786 C CA . GLN A 1 97 ? -21.527 0.868 19.881 1.00 95.75 97 GLN A CA 1
ATOM 787 C C . GLN A 1 97 ? -21.470 2.271 19.267 1.00 95.75 97 GLN A C 1
ATOM 789 O O . GLN A 1 97 ? -20.885 2.454 18.200 1.00 95.75 97 GLN A O 1
ATOM 794 N N . GLU A 1 98 ? -22.000 3.276 19.962 1.00 95.44 98 GLU A N 1
ATOM 795 C CA . GLU A 1 98 ? -22.012 4.667 19.501 1.00 95.44 98 GLU A CA 1
ATOM 796 C C . GLU A 1 98 ? -20.589 5.214 19.310 1.00 95.44 98 GLU A C 1
ATOM 798 O O . GLU A 1 98 ? -20.264 5.782 18.264 1.00 95.44 98 GLU A O 1
ATOM 803 N N . LYS A 1 99 ? -19.688 4.927 20.258 1.00 96.81 99 LYS A N 1
ATOM 804 C CA . LYS A 1 99 ? -18.259 5.245 20.149 1.00 96.81 99 LYS A CA 1
ATOM 805 C C . LYS A 1 99 ? -17.617 4.591 18.926 1.00 96.81 99 LYS A C 1
ATOM 807 O O . LYS A 1 99 ? -16.814 5.233 18.248 1.00 96.81 99 LYS A O 1
ATOM 812 N N . GLN A 1 100 ? -17.954 3.335 18.629 1.00 96.19 100 GLN A N 1
ATOM 813 C CA . GLN A 1 100 ? -17.425 2.641 17.454 1.00 96.19 100 GLN A CA 1
ATOM 814 C C . GLN A 1 100 ? -17.929 3.277 16.150 1.00 96.19 100 GLN A C 1
ATOM 816 O O . GLN A 1 100 ? -17.140 3.491 15.230 1.00 96.19 100 GLN A O 1
ATOM 821 N N . ILE A 1 101 ? -19.213 3.639 16.085 1.00 97.12 101 ILE A N 1
ATOM 822 C CA . ILE A 1 101 ? -19.809 4.325 14.929 1.00 97.12 101 ILE A CA 1
ATOM 823 C C . ILE A 1 101 ? -19.142 5.685 14.709 1.00 97.12 101 ILE A C 1
ATOM 825 O O . ILE A 1 101 ? -18.735 5.995 13.590 1.00 97.12 101 ILE A O 1
ATOM 829 N N . LEU A 1 102 ? -18.994 6.486 15.766 1.00 96.62 102 LEU A N 1
ATOM 830 C CA . LEU A 1 102 ? -18.331 7.791 15.706 1.00 96.62 102 LEU A CA 1
ATOM 831 C C . LEU A 1 102 ? -16.877 7.665 15.252 1.00 96.62 102 LEU A C 1
ATOM 833 O O . LEU A 1 102 ? -16.435 8.436 14.402 1.00 96.62 102 LEU A O 1
ATOM 837 N N . LYS A 1 103 ? -16.149 6.661 15.752 1.00 94.88 103 LYS A N 1
ATOM 838 C CA . LYS A 1 103 ? -14.776 6.382 15.320 1.00 94.88 103 LYS A CA 1
ATOM 839 C C . LYS A 1 103 ? -14.711 6.048 13.826 1.00 94.88 103 LYS A C 1
ATOM 841 O O . LYS A 1 103 ? -13.870 6.601 13.126 1.00 94.88 103 LYS A O 1
ATOM 846 N N . ASN A 1 104 ? -15.617 5.210 13.325 1.00 93.81 104 ASN A N 1
ATOM 847 C CA . ASN A 1 104 ? -15.673 4.867 11.901 1.00 93.81 104 ASN A CA 1
ATOM 848 C C . ASN A 1 104 ? -16.007 6.090 11.031 1.00 93.81 104 ASN A C 1
ATOM 850 O O . ASN A 1 104 ? -15.338 6.326 10.027 1.00 93.81 104 ASN A O 1
ATOM 854 N N . LYS A 1 105 ? -16.994 6.899 11.443 1.00 94.81 105 LYS A N 1
ATOM 855 C CA . LYS A 1 105 ? -17.355 8.153 10.760 1.00 94.81 105 LYS A CA 1
ATOM 856 C C . LYS A 1 105 ? -16.187 9.139 10.724 1.00 94.81 105 LYS A C 1
ATOM 858 O O . LYS A 1 105 ? -15.972 9.785 9.703 1.00 94.81 105 LYS A O 1
ATOM 863 N N . LEU A 1 106 ? -15.424 9.239 11.813 1.00 92.44 106 LEU A N 1
ATOM 864 C CA . LEU A 1 106 ? -14.237 10.090 11.885 1.00 92.44 106 LEU A CA 1
ATOM 865 C C . LEU A 1 106 ? -13.159 9.642 10.891 1.00 92.44 106 LEU A C 1
ATOM 867 O O . LEU A 1 106 ? -12.587 10.481 10.201 1.00 92.44 106 LEU A O 1
ATOM 871 N N . GLU A 1 107 ? -12.898 8.340 10.786 1.00 89.50 107 GLU A N 1
ATOM 872 C CA . GLU A 1 107 ? -11.917 7.819 9.825 1.00 89.50 107 GLU A CA 1
ATOM 873 C C . GLU A 1 107 ? -12.386 7.992 8.374 1.00 89.50 107 GLU A C 1
ATOM 875 O O . GLU A 1 107 ? -11.583 8.334 7.508 1.00 89.50 107 GLU A O 1
ATOM 880 N N . GLU A 1 108 ? -13.680 7.829 8.091 1.00 87.75 108 GLU A N 1
ATOM 881 C CA . GLU A 1 108 ? -14.252 8.169 6.782 1.00 87.75 108 GLU A CA 1
ATOM 882 C C . GLU A 1 108 ? -14.101 9.657 6.450 1.00 87.75 108 GLU A C 1
ATOM 884 O O . GLU A 1 108 ? -13.726 10.005 5.331 1.00 87.75 108 GLU A O 1
ATOM 889 N N . LEU A 1 109 ? -14.393 10.543 7.407 1.00 82.44 109 LEU A N 1
ATOM 890 C CA . LEU A 1 109 ? -14.224 11.984 7.234 1.00 82.44 109 LEU A CA 1
ATOM 891 C C . LEU A 1 109 ? -12.763 12.337 6.984 1.00 82.44 109 LEU A C 1
ATOM 893 O O . LEU A 1 109 ? -12.491 13.077 6.049 1.00 82.44 109 LEU A O 1
ATOM 897 N N . LYS A 1 110 ? -11.820 11.766 7.735 1.00 74.56 110 LYS A N 1
ATOM 898 C CA . LYS A 1 110 ? -10.385 11.962 7.488 1.00 74.56 110 LYS A CA 1
ATOM 899 C C . LYS A 1 110 ? -9.964 11.487 6.105 1.00 74.56 110 LYS A C 1
ATOM 901 O O . LYS A 1 110 ? -9.237 12.206 5.436 1.00 74.56 110 LYS A O 1
ATOM 906 N N . LYS A 1 111 ? -10.450 10.328 5.646 1.00 74.25 111 LYS A N 1
ATOM 907 C CA . LYS A 1 111 ? -10.199 9.855 4.275 1.00 74.25 111 LYS A CA 1
ATOM 908 C C . LYS A 1 111 ? -10.737 10.835 3.236 1.00 74.25 111 LYS A C 1
ATOM 910 O O . LYS A 1 111 ? -10.045 11.105 2.268 1.00 74.25 111 LYS A O 1
ATOM 915 N N . ARG A 1 112 ? -11.934 11.394 3.438 1.00 66.88 112 ARG A N 1
ATOM 916 C CA . ARG A 1 112 ? -12.496 12.421 2.542 1.00 66.88 112 ARG A CA 1
ATOM 917 C C . ARG A 1 112 ? -11.705 13.731 2.595 1.00 66.88 112 ARG A C 1
ATOM 919 O O . ARG A 1 112 ? -11.445 14.317 1.555 1.00 66.88 112 ARG A O 1
ATOM 926 N N . VAL A 1 113 ? -11.313 14.182 3.785 1.00 58.59 113 VAL A N 1
ATOM 927 C CA . VAL A 1 113 ? -10.542 15.419 3.994 1.00 58.59 113 VAL A CA 1
ATOM 928 C C . VAL A 1 113 ? -9.139 15.307 3.400 1.00 58.59 113 VAL A C 1
ATOM 930 O O . VAL A 1 113 ? -8.679 16.270 2.802 1.00 58.59 113 VAL A O 1
ATOM 933 N N . LEU A 1 114 ? -8.504 14.133 3.463 1.00 53.09 114 LEU A N 1
ATOM 934 C CA . LEU A 1 114 ? -7.186 13.881 2.870 1.00 53.09 114 LEU A CA 1
ATOM 935 C C . LEU A 1 114 ? -7.138 14.183 1.360 1.00 53.09 114 LEU A C 1
ATOM 937 O O . LEU A 1 114 ? -6.108 14.622 0.866 1.00 53.09 114 LEU A O 1
ATOM 941 N N . TRP A 1 115 ? -8.251 13.992 0.643 1.00 47.03 115 TRP A N 1
ATOM 942 C CA . TRP A 1 115 ? -8.373 14.308 -0.789 1.00 47.03 115 TRP A CA 1
ATOM 943 C C . TRP A 1 115 ? -8.941 15.704 -1.074 1.00 47.03 115 TRP A C 1
ATOM 945 O O . TRP A 1 115 ? -8.891 16.159 -2.212 1.00 47.03 115 TRP A O 1
ATOM 955 N N . ASN A 1 116 ? -9.492 16.376 -0.060 1.00 53.09 116 ASN A N 1
ATOM 956 C CA . ASN A 1 116 ? -10.086 17.708 -0.184 1.00 53.09 116 ASN A CA 1
ATOM 957 C C . ASN A 1 116 ? -9.176 18.823 0.349 1.00 53.09 116 ASN A C 1
ATOM 959 O O . ASN A 1 116 ? -9.511 19.990 0.168 1.00 53.09 116 ASN A O 1
ATOM 963 N N . ASP A 1 117 ? -8.066 18.491 1.014 1.00 55.97 117 ASP A N 1
ATOM 964 C CA . ASP A 1 117 ? -7.028 19.450 1.385 1.00 55.97 117 ASP A CA 1
ATOM 965 C C . ASP A 1 117 ? -6.117 19.710 0.172 1.00 55.97 117 ASP A C 1
ATOM 967 O O . ASP A 1 117 ? -5.344 18.824 -0.217 1.00 55.97 117 ASP A O 1
ATOM 971 N N . PRO A 1 118 ? -6.164 20.914 -0.430 1.00 53.97 118 PRO A N 1
ATOM 972 C CA . PRO A 1 118 ? -5.307 21.253 -1.557 1.00 53.97 118 PRO A CA 1
ATOM 973 C C . PRO A 1 118 ? -3.822 21.084 -1.221 1.00 53.97 118 PRO A C 1
ATOM 975 O O . PRO A 1 118 ? -3.046 20.728 -2.099 1.00 53.97 118 PRO A O 1
ATOM 978 N N . VAL A 1 119 ? -3.418 21.290 0.038 1.00 53.78 119 VAL A N 1
ATOM 979 C CA . VAL A 1 119 ? -2.013 21.251 0.472 1.00 53.78 119 VAL A CA 1
ATOM 980 C C . VAL A 1 119 ? -1.439 19.833 0.403 1.00 53.78 119 VAL A C 1
ATOM 982 O O . VAL A 1 119 ? -0.335 19.650 -0.104 1.00 53.78 119 VAL A O 1
ATOM 985 N N . MET A 1 120 ? -2.201 18.820 0.829 1.00 52.62 120 MET A N 1
ATOM 986 C CA . MET A 1 120 ? -1.796 17.406 0.738 1.00 52.62 120 MET A CA 1
ATOM 987 C C . MET A 1 120 ? -1.781 16.893 -0.711 1.00 52.62 120 MET A C 1
ATOM 989 O O . MET A 1 120 ? -0.976 16.032 -1.062 1.00 52.62 120 MET A O 1
ATOM 993 N N . MET A 1 121 ? -2.649 17.436 -1.573 1.00 52.72 121 MET A N 1
ATOM 994 C CA . MET A 1 121 ? -2.652 17.129 -3.008 1.00 52.72 121 MET A CA 1
ATOM 995 C C . MET A 1 121 ? -1.460 17.776 -3.736 1.00 52.72 121 MET A C 1
ATOM 997 O O . MET A 1 121 ? -0.919 17.202 -4.680 1.00 52.72 121 MET A O 1
ATOM 1001 N N . LEU A 1 122 ? -1.037 18.963 -3.288 1.00 53.62 122 LEU A N 1
ATOM 1002 C CA . LEU A 1 122 ? 0.068 19.731 -3.866 1.00 53.62 122 LEU A CA 1
ATOM 1003 C C . LEU A 1 122 ? 1.444 19.191 -3.480 1.00 53.62 122 LEU A C 1
ATOM 1005 O O . LEU A 1 122 ? 2.332 19.216 -4.323 1.00 53.62 122 LEU A O 1
ATOM 1009 N N . SER A 1 123 ? 1.617 18.621 -2.283 1.00 52.16 123 SER A N 1
ATOM 1010 C CA . SER A 1 123 ? 2.879 17.963 -1.900 1.00 52.16 123 SER A CA 1
ATOM 1011 C C . SER A 1 123 ? 3.196 16.708 -2.729 1.00 52.16 123 SER A C 1
ATOM 1013 O O . SER A 1 123 ? 4.311 16.199 -2.681 1.00 52.16 123 SER A O 1
ATOM 1015 N N . ALA A 1 124 ? 2.215 16.185 -3.472 1.00 52.28 124 ALA A N 1
ATOM 1016 C CA . ALA A 1 124 ? 2.394 15.091 -4.427 1.00 52.28 124 ALA A CA 1
ATOM 1017 C C . ALA A 1 124 ? 2.665 15.579 -5.866 1.00 52.28 124 ALA A C 1
ATOM 1019 O O . ALA A 1 124 ? 2.952 14.762 -6.744 1.00 52.28 124 ALA A O 1
ATOM 1020 N N . LEU A 1 125 ? 2.558 16.886 -6.128 1.00 52.88 125 LEU A N 1
ATOM 1021 C CA . LEU A 1 125 ? 2.879 17.491 -7.418 1.00 52.88 125 LEU A CA 1
ATOM 1022 C C . LEU A 1 125 ? 4.364 17.890 -7.450 1.00 52.88 125 LEU A C 1
ATOM 1024 O O . LEU A 1 125 ? 4.920 18.286 -6.429 1.00 52.88 125 LEU A O 1
ATOM 1028 N N . PRO A 1 126 ? 5.032 17.796 -8.612 1.00 45.56 126 PRO A N 1
ATOM 1029 C CA . PRO A 1 126 ? 6.428 18.190 -8.726 1.00 45.56 126 PRO A CA 1
ATOM 1030 C C . PRO A 1 126 ? 6.600 19.683 -8.415 1.00 45.56 126 PRO A C 1
ATOM 1032 O O . PRO A 1 126 ? 6.008 20.541 -9.074 1.00 45.56 126 PRO A O 1
ATOM 1035 N N . GLU A 1 127 ? 7.444 19.992 -7.430 1.00 49.84 127 GLU A N 1
ATOM 1036 C CA . GLU A 1 127 ? 7.822 21.363 -7.094 1.00 49.84 127 GLU A CA 1
ATOM 1037 C C . GLU A 1 127 ? 8.706 21.949 -8.200 1.00 49.84 127 GLU A C 1
ATOM 1039 O O . GLU A 1 127 ? 9.792 21.447 -8.500 1.00 49.84 127 GLU A O 1
ATOM 1044 N N . LYS A 1 128 ? 8.246 23.037 -8.826 1.00 50.12 128 LYS A N 1
ATOM 1045 C CA . LYS A 1 128 ? 9.050 23.814 -9.771 1.00 50.12 128 LYS A CA 1
ATOM 1046 C C . LYS A 1 128 ? 9.500 25.105 -9.086 1.00 50.12 128 LYS A C 1
ATOM 1048 O O .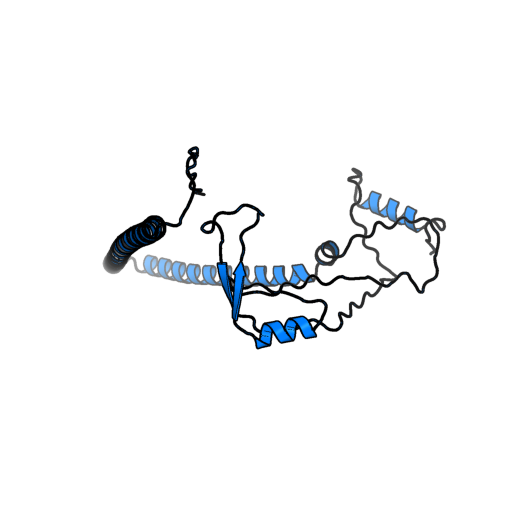 LYS A 1 128 ? 8.645 25.946 -8.806 1.00 50.12 128 LYS A O 1
ATOM 1053 N N . PRO A 1 129 ? 10.810 25.321 -8.860 1.00 50.09 129 PRO A N 1
ATOM 1054 C CA . PRO A 1 129 ? 11.291 26.579 -8.306 1.00 50.09 129 PRO A CA 1
ATO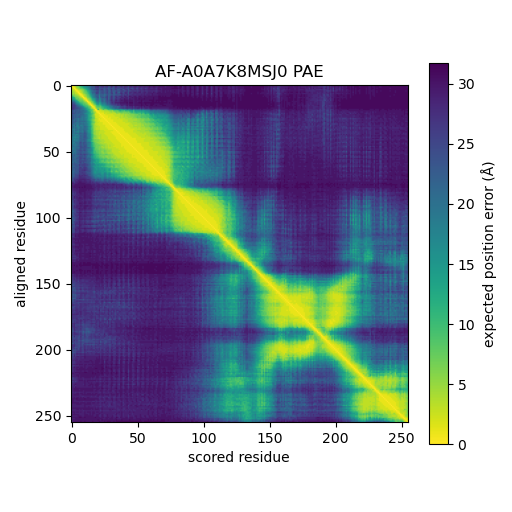M 1055 C C . PRO A 1 129 ? 10.979 27.710 -9.290 1.00 50.09 129 PRO A C 1
ATOM 1057 O O . PRO A 1 129 ? 11.534 27.789 -10.389 1.00 50.09 129 PRO A O 1
ATOM 1060 N N . MET A 1 130 ? 10.041 28.573 -8.908 1.00 49.88 130 MET A N 1
ATOM 1061 C CA . MET A 1 130 ? 9.582 29.680 -9.735 1.00 49.88 130 MET A CA 1
ATOM 1062 C C . MET A 1 130 ? 10.355 30.939 -9.338 1.00 49.88 130 MET A C 1
ATOM 1064 O O . MET A 1 130 ? 10.149 31.506 -8.269 1.00 49.88 130 MET A O 1
ATOM 1068 N N . ILE A 1 131 ? 11.282 31.375 -10.193 1.00 50.88 131 ILE A N 1
ATOM 1069 C CA . ILE A 1 131 ? 12.010 32.629 -9.980 1.00 50.88 131 ILE A CA 1
ATOM 1070 C C . ILE A 1 131 ? 11.250 33.733 -10.711 1.00 50.88 131 ILE A C 1
ATOM 1072 O O . ILE A 1 131 ? 11.275 33.807 -11.941 1.00 50.88 131 ILE A O 1
ATOM 1076 N N . PHE A 1 132 ? 10.590 34.610 -9.955 1.00 51.69 132 PHE A N 1
ATOM 1077 C CA . PHE A 1 132 ? 9.929 35.795 -10.499 1.00 51.69 132 PHE A CA 1
ATOM 1078 C C . PHE A 1 132 ? 10.979 36.800 -10.995 1.00 51.69 132 PHE A C 1
ATOM 1080 O O . PHE A 1 132 ? 11.442 37.660 -10.252 1.00 51.69 132 PHE A O 1
ATOM 1087 N N . LYS A 1 133 ? 11.379 36.676 -12.268 1.00 59.72 133 LYS A N 1
ATOM 1088 C CA . LYS A 1 133 ? 12.302 37.610 -12.944 1.00 59.72 133 LYS A CA 1
ATOM 1089 C C . LYS A 1 133 ? 11.590 38.720 -13.732 1.00 59.72 133 LYS A C 1
ATOM 1091 O O . LYS A 1 133 ? 12.248 39.446 -14.466 1.00 59.72 133 LYS A O 1
ATOM 1096 N N . GLY A 1 134 ? 10.262 38.833 -13.625 1.00 54.41 134 GLY A N 1
ATOM 1097 C CA . GLY A 1 134 ? 9.474 39.867 -14.314 1.00 54.41 134 GLY A CA 1
ATOM 1098 C C . GLY A 1 134 ? 9.436 39.756 -15.848 1.00 54.41 134 GLY A C 1
ATOM 1099 O O . GLY A 1 134 ? 8.933 40.657 -16.506 1.00 54.41 134 GLY A O 1
ATOM 1100 N N . LEU A 1 135 ? 9.956 38.667 -16.427 1.00 51.28 135 LEU A N 1
ATOM 1101 C CA . LEU A 1 135 ? 9.939 38.403 -17.867 1.00 51.28 135 LEU A CA 1
ATOM 1102 C C . LEU A 1 135 ? 8.736 37.528 -18.226 1.00 51.28 135 LEU A C 1
ATOM 1104 O O . LEU A 1 135 ? 8.686 36.349 -17.873 1.00 51.28 135 LEU A O 1
ATOM 1108 N N . THR A 1 136 ? 7.777 38.101 -18.947 1.00 54.31 136 THR A N 1
ATOM 1109 C CA . THR A 1 136 ? 6.648 37.386 -19.547 1.00 54.31 136 THR A CA 1
ATOM 1110 C C . THR A 1 136 ? 7.091 36.743 -20.859 1.00 54.31 136 THR A C 1
ATOM 1112 O O . THR A 1 136 ? 7.084 37.368 -21.915 1.00 54.31 136 THR A O 1
ATOM 1115 N N . VAL A 1 137 ? 7.505 35.477 -20.803 1.00 52.38 137 VAL A N 1
ATOM 1116 C CA . VAL A 1 137 ? 7.635 34.657 -22.018 1.00 52.38 137 VAL A CA 1
ATOM 1117 C C . VAL A 1 137 ? 6.225 34.279 -22.494 1.00 52.38 137 VAL A C 1
ATOM 1119 O O . VAL A 1 137 ? 5.327 34.090 -21.673 1.00 52.38 137 VAL A O 1
ATOM 1122 N N . ASN A 1 138 ? 6.032 34.247 -23.816 1.00 51.69 138 ASN A N 1
ATOM 1123 C CA . ASN A 1 138 ? 4.752 34.056 -24.505 1.00 51.69 138 ASN A CA 1
ATOM 1124 C C . ASN A 1 138 ? 3.865 32.953 -23.891 1.00 51.69 138 ASN A C 1
ATOM 1126 O O . ASN A 1 138 ? 4.342 31.910 -23.449 1.00 51.69 138 ASN A O 1
ATOM 1130 N N . LYS A 1 139 ? 2.548 33.206 -23.903 1.00 53.12 139 LYS A N 1
ATOM 1131 C CA . LYS A 1 139 ? 1.496 32.432 -23.215 1.00 53.12 139 LYS A CA 1
ATOM 1132 C C . LYS A 1 139 ? 1.378 30.959 -23.628 1.00 53.12 139 LYS A C 1
ATOM 1134 O O . LYS A 1 139 ? 0.779 30.192 -22.879 1.00 53.12 139 LYS A O 1
ATOM 1139 N N . ASP A 1 140 ? 1.928 30.573 -24.773 1.00 51.78 140 ASP A N 1
ATOM 1140 C CA . ASP A 1 140 ? 1.630 29.274 -25.381 1.00 51.78 140 ASP A CA 1
ATOM 1141 C C . ASP A 1 140 ? 2.435 28.100 -24.792 1.00 51.78 140 ASP A C 1
ATOM 1143 O O . ASP A 1 140 ? 1.974 26.964 -24.862 1.00 51.78 140 ASP A O 1
ATOM 1147 N N . ASP A 1 141 ? 3.556 28.351 -24.103 1.00 50.19 141 ASP A N 1
ATOM 1148 C CA . ASP A 1 141 ? 4.433 27.272 -23.600 1.00 50.19 141 ASP A CA 1
ATOM 1149 C C . ASP A 1 141 ? 4.361 27.024 -22.079 1.00 50.19 141 ASP A C 1
ATOM 1151 O O . ASP A 1 141 ? 4.941 26.062 -21.572 1.00 50.19 141 ASP A O 1
ATOM 1155 N N . MET A 1 142 ? 3.658 27.861 -21.307 1.00 51.19 142 MET A N 1
ATOM 1156 C CA . MET A 1 142 ? 3.810 27.879 -19.838 1.00 51.19 142 MET A CA 1
ATOM 1157 C C . MET A 1 142 ? 2.877 26.953 -19.044 1.00 51.19 142 MET A C 1
ATOM 1159 O O . MET A 1 142 ? 3.092 26.777 -17.847 1.00 51.19 142 MET A O 1
ATOM 1163 N N . ASN A 1 143 ? 1.887 26.314 -19.675 1.00 51.66 143 ASN A N 1
ATOM 1164 C CA . ASN A 1 143 ? 0.833 25.583 -18.948 1.00 51.66 143 ASN A CA 1
ATOM 1165 C C . ASN A 1 143 ? 0.864 24.058 -19.109 1.00 51.66 143 ASN A C 1
ATOM 1167 O O . ASN A 1 143 ? -0.055 23.374 -18.658 1.00 51.66 143 ASN A O 1
ATOM 1171 N N . LYS A 1 144 ? 1.902 23.492 -19.732 1.00 52.03 144 LYS A N 1
ATOM 1172 C CA . LYS A 1 144 ? 1.996 22.039 -19.897 1.00 52.03 144 LYS A CA 1
ATOM 1173 C C . LYS A 1 144 ? 2.751 21.420 -18.722 1.00 52.03 144 LYS A C 1
ATOM 1175 O O . LYS A 1 144 ? 3.978 21.350 -18.723 1.00 52.03 144 LYS A O 1
ATOM 1180 N N . LEU A 1 145 ? 2.014 20.969 -17.707 1.00 54.50 145 LEU A N 1
ATOM 1181 C CA . LEU A 1 145 ? 2.578 20.067 -16.704 1.00 54.50 145 LEU A CA 1
ATOM 1182 C C . LEU A 1 145 ? 2.848 18.714 -17.360 1.00 54.50 145 LEU A C 1
ATOM 1184 O O . LEU A 1 145 ? 1.927 18.007 -17.763 1.00 54.50 145 LEU A O 1
ATOM 1188 N N . MET A 1 146 ? 4.126 18.369 -17.475 1.00 53.66 146 MET A N 1
ATOM 1189 C CA . MET A 1 146 ? 4.554 17.042 -17.897 1.00 53.66 146 MET A CA 1
ATOM 1190 C C . MET A 1 146 ? 4.559 16.140 -16.664 1.00 53.66 146 MET A C 1
ATOM 1192 O O . MET A 1 146 ? 5.426 16.266 -15.802 1.00 53.66 146 MET A O 1
ATOM 1196 N N . LEU A 1 147 ? 3.559 15.268 -16.561 1.00 58.00 147 LEU A N 1
ATOM 1197 C CA . LEU A 1 147 ? 3.485 14.248 -15.521 1.00 58.00 147 LEU A CA 1
ATOM 1198 C C . LEU A 1 147 ? 3.998 12.929 -16.097 1.00 58.00 147 LEU A C 1
ATOM 1200 O O . LEU A 1 147 ? 3.482 12.460 -17.111 1.00 58.00 147 LEU A O 1
ATOM 1204 N N . THR A 1 148 ? 4.987 12.324 -15.444 1.00 58.62 148 THR A N 1
ATOM 1205 C CA . THR A 1 148 ? 5.402 10.949 -15.741 1.00 58.62 148 THR A CA 1
ATOM 1206 C C . THR A 1 148 ? 4.636 10.022 -14.798 1.00 58.62 148 THR A C 1
ATOM 1208 O O . THR A 1 148 ? 4.898 10.055 -13.594 1.00 58.62 148 THR A O 1
ATOM 1211 N N . PRO A 1 149 ? 3.663 9.230 -15.281 1.00 60.22 149 PRO A N 1
ATOM 1212 C CA . PRO A 1 149 ? 2.895 8.353 -14.409 1.00 60.22 149 PRO A CA 1
ATOM 1213 C C . PRO A 1 149 ? 3.788 7.234 -13.862 1.00 60.22 149 PRO A C 1
ATOM 1215 O O . PRO A 1 149 ? 4.402 6.492 -14.626 1.00 60.22 149 PRO A O 1
ATOM 1218 N N . LEU A 1 150 ? 3.833 7.088 -12.535 1.00 66.00 150 LEU A N 1
ATOM 1219 C CA . LEU A 1 150 ? 4.440 5.932 -11.876 1.00 66.00 150 LEU A CA 1
ATOM 1220 C C . LEU A 1 150 ? 3.352 4.886 -11.612 1.00 66.00 150 LEU A C 1
ATOM 1222 O O . LEU A 1 150 ? 2.549 5.024 -10.687 1.00 66.00 150 LEU A O 1
ATOM 1226 N N . ILE A 1 151 ? 3.298 3.857 -12.454 1.00 67.44 151 ILE A N 1
ATOM 1227 C CA . ILE A 1 151 ? 2.273 2.810 -12.383 1.00 67.44 151 ILE A CA 1
ATOM 1228 C C . ILE A 1 151 ? 2.828 1.624 -11.597 1.00 67.44 151 ILE A C 1
ATOM 1230 O O . ILE A 1 151 ? 3.812 1.008 -11.998 1.00 67.44 151 ILE A O 1
ATOM 1234 N N . HIS A 1 152 ? 2.171 1.292 -10.485 1.00 72.19 152 HIS A N 1
ATOM 1235 C CA . HIS A 1 152 ? 2.479 0.101 -9.699 1.00 72.19 152 HIS A CA 1
ATOM 1236 C C . HIS A 1 152 ? 1.566 -1.039 -10.141 1.00 72.19 152 HIS A C 1
ATOM 1238 O O . HIS A 1 152 ? 0.353 -0.977 -9.939 1.00 72.19 152 HIS A O 1
ATOM 1244 N N . TYR A 1 153 ? 2.146 -2.078 -10.737 1.00 72.94 153 TYR A N 1
ATOM 1245 C CA . TYR A 1 153 ? 1.415 -3.279 -11.122 1.00 72.94 153 TYR A CA 1
ATOM 1246 C C . TYR A 1 153 ? 1.699 -4.406 -10.116 1.00 72.94 153 TYR A C 1
ATOM 1248 O O . TYR A 1 153 ? 2.862 -4.784 -9.956 1.00 72.94 153 TYR A O 1
ATOM 1256 N N . PRO A 1 154 ? 0.683 -4.936 -9.408 1.00 79.31 154 PRO A N 1
ATOM 1257 C CA . PRO A 1 154 ? 0.895 -6.006 -8.444 1.00 79.31 154 PRO A CA 1
ATOM 1258 C C . PRO A 1 154 ? 1.223 -7.310 -9.176 1.00 79.31 154 PRO A C 1
ATOM 1260 O O . PRO A 1 154 ? 0.390 -7.858 -9.896 1.00 79.31 154 PRO A O 1
ATOM 1263 N N . LEU A 1 155 ? 2.437 -7.816 -8.971 1.00 82.12 155 LEU A N 1
ATOM 1264 C CA . LEU A 1 155 ? 2.855 -9.121 -9.474 1.00 82.12 155 LEU A CA 1
ATOM 1265 C C . LEU A 1 155 ? 2.762 -10.172 -8.363 1.00 82.12 155 LEU A C 1
ATOM 1267 O O . LEU A 1 155 ? 3.116 -9.879 -7.216 1.00 82.12 155 LEU A O 1
ATOM 1271 N N . PRO A 1 156 ? 2.323 -11.404 -8.678 1.00 82.19 156 PRO A N 1
ATOM 1272 C CA . PRO A 1 156 ? 2.472 -12.530 -7.768 1.00 82.19 156 PRO A CA 1
ATOM 1273 C C . PRO A 1 156 ? 3.942 -12.725 -7.371 1.00 82.19 156 PRO A C 1
ATOM 1275 O O . PRO A 1 156 ? 4.851 -12.514 -8.176 1.00 82.19 156 PRO A O 1
ATOM 1278 N N . GLY A 1 157 ? 4.183 -13.152 -6.130 1.00 87.12 157 GLY A N 1
ATOM 1279 C CA . GLY A 1 157 ? 5.535 -13.464 -5.663 1.00 87.12 157 GLY A CA 1
ATOM 1280 C C . GLY A 1 157 ? 6.211 -14.518 -6.549 1.00 87.12 157 GLY A C 1
ATOM 1281 O O . GLY A 1 157 ? 5.562 -15.456 -7.007 1.00 87.12 157 GLY A O 1
ATOM 1282 N N . GLY A 1 158 ? 7.508 -14.343 -6.817 1.00 85.38 158 GLY A N 1
ATOM 1283 C CA . GLY A 1 158 ? 8.267 -15.215 -7.723 1.00 85.38 158 GLY A CA 1
ATOM 1284 C C . GLY A 1 158 ? 8.030 -14.953 -9.216 1.00 85.38 158 GLY A C 1
ATOM 1285 O O . GLY A 1 158 ? 8.550 -15.691 -10.044 1.00 85.38 158 GLY A O 1
ATOM 1286 N N . SER A 1 159 ? 7.268 -13.913 -9.568 1.00 89.69 159 SER A N 1
ATOM 1287 C CA . SER A 1 159 ? 7.083 -13.458 -10.951 1.00 89.69 159 SER A CA 1
ATOM 1288 C C . SER A 1 159 ? 7.806 -12.134 -11.193 1.00 89.69 159 SER A C 1
ATOM 1290 O O . SER A 1 159 ? 7.935 -11.310 -10.288 1.00 89.69 159 SER A O 1
ATOM 1292 N N . ALA A 1 160 ? 8.233 -11.908 -12.433 1.00 88.06 160 ALA A N 1
ATOM 1293 C CA . ALA A 1 160 ? 8.832 -10.654 -12.871 1.00 88.06 160 ALA A CA 1
ATOM 1294 C C . ALA A 1 160 ? 8.183 -10.191 -14.178 1.00 88.06 160 ALA A C 1
ATOM 1296 O O . ALA A 1 160 ? 7.815 -11.009 -15.021 1.00 88.06 160 ALA A O 1
ATOM 1297 N N . LEU A 1 161 ? 8.053 -8.874 -14.342 1.00 89.38 161 LEU A N 1
ATOM 1298 C CA . LEU A 1 161 ? 7.638 -8.270 -15.602 1.00 89.38 161 LEU A CA 1
ATOM 1299 C C . LEU A 1 161 ? 8.884 -7.886 -16.395 1.00 89.38 161 LEU A C 1
ATOM 1301 O O . LEU A 1 161 ? 9.718 -7.118 -15.918 1.00 89.38 161 LEU A O 1
ATOM 1305 N N . ILE A 1 162 ? 8.977 -8.401 -17.615 1.00 89.12 162 ILE A N 1
ATOM 1306 C CA . ILE A 1 162 ? 10.066 -8.104 -18.540 1.00 89.12 162 ILE A CA 1
ATOM 1307 C C . ILE A 1 162 ? 9.460 -7.367 -19.729 1.00 89.12 162 ILE A C 1
ATOM 1309 O O . ILE A 1 162 ? 8.465 -7.811 -20.302 1.00 89.12 162 ILE A O 1
ATOM 1313 N N . THR A 1 163 ? 10.052 -6.232 -20.087 1.00 89.50 163 THR A N 1
ATOM 1314 C CA . THR A 1 163 ? 9.668 -5.463 -21.273 1.00 89.50 163 THR A CA 1
ATOM 1315 C C . THR A 1 163 ? 10.774 -5.564 -22.313 1.00 89.50 163 THR A C 1
ATOM 1317 O O . THR A 1 163 ? 11.952 -5.655 -21.972 1.00 89.50 163 THR A O 1
ATOM 1320 N N . PHE A 1 164 ? 10.385 -5.587 -23.584 1.00 89.19 164 PHE A N 1
ATOM 1321 C CA . PHE A 1 164 ? 11.304 -5.644 -24.714 1.00 89.19 164 PHE A CA 1
ATOM 1322 C C . PHE A 1 164 ? 11.040 -4.442 -25.609 1.00 89.19 164 PHE A C 1
ATOM 1324 O O . PHE A 1 164 ? 9.885 -4.075 -25.821 1.00 89.19 164 PHE A O 1
ATOM 1331 N N . GLU A 1 165 ? 12.102 -3.856 -26.152 1.00 93.19 165 GLU A N 1
ATOM 1332 C CA . GLU A 1 165 ? 11.998 -2.755 -27.113 1.00 93.19 165 GLU A CA 1
ATOM 1333 C C . GLU A 1 165 ? 11.296 -3.207 -28.403 1.00 93.19 165 GLU A C 1
ATOM 1335 O O . GLU A 1 165 ? 10.411 -2.531 -28.925 1.00 93.19 165 GLU A O 1
ATOM 1340 N N . GLU A 1 166 ? 11.628 -4.408 -28.880 1.00 94.44 166 GLU A N 1
ATOM 1341 C CA . GLU A 1 166 ? 11.035 -4.992 -30.077 1.00 94.44 166 GLU A CA 1
ATOM 1342 C C . GLU A 1 166 ? 9.938 -6.010 -29.739 1.00 94.44 166 GLU A C 1
ATOM 1344 O O . GLU A 1 166 ? 10.204 -7.095 -29.213 1.00 94.44 166 GLU A O 1
ATOM 1349 N N . ALA A 1 167 ? 8.701 -5.732 -30.164 1.00 90.75 167 ALA A N 1
ATOM 1350 C CA . ALA A 1 167 ? 7.556 -6.630 -29.962 1.00 90.75 167 ALA A CA 1
ATOM 1351 C C . ALA A 1 167 ? 7.788 -8.056 -30.507 1.00 90.75 167 ALA A C 1
ATOM 1353 O O . ALA A 1 167 ? 7.358 -9.040 -29.905 1.00 90.75 167 ALA A O 1
ATOM 1354 N N . LYS A 1 168 ? 8.529 -8.188 -31.617 1.00 94.31 168 LYS A N 1
ATOM 1355 C CA . LYS A 1 168 ? 8.857 -9.492 -32.217 1.00 94.31 168 LYS A CA 1
ATOM 1356 C C . LYS A 1 168 ? 9.718 -10.364 -31.300 1.00 94.31 168 LYS A C 1
ATOM 1358 O O . LYS A 1 168 ? 9.643 -11.584 -31.399 1.00 94.31 168 LYS A O 1
ATOM 1363 N N . VAL A 1 169 ? 10.555 -9.767 -30.449 1.00 94.56 169 VAL A N 1
ATOM 1364 C CA . VAL A 1 169 ? 11.388 -10.504 -29.484 1.00 94.56 169 VAL A CA 1
ATOM 1365 C C . VAL A 1 169 ? 10.503 -11.089 -28.387 1.00 94.56 169 VAL A C 1
ATOM 1367 O O . VAL A 1 169 ? 10.558 -12.294 -28.148 1.00 94.56 169 VAL A O 1
ATOM 1370 N N . ALA A 1 170 ? 9.630 -10.265 -27.799 1.00 92.25 170 ALA A N 1
ATOM 1371 C CA . ALA A 1 170 ? 8.680 -10.701 -26.776 1.00 92.25 170 ALA A CA 1
ATOM 1372 C C . ALA A 1 170 ? 7.792 -11.849 -27.277 1.00 92.25 170 ALA A C 1
ATOM 1374 O O . ALA A 1 170 ? 7.619 -12.852 -26.586 1.00 92.25 170 ALA A O 1
ATOM 1375 N N . GLN A 1 171 ? 7.289 -11.738 -28.511 1.00 93.25 171 GLN A N 1
ATOM 1376 C CA . GLN A 1 171 ? 6.424 -12.752 -29.106 1.00 93.25 171 GLN A CA 1
ATOM 1377 C C . GLN A 1 171 ? 7.122 -14.115 -29.236 1.00 93.25 171 GLN A C 1
ATOM 1379 O O . GLN A 1 171 ? 6.566 -15.116 -28.792 1.00 93.25 171 GLN A O 1
ATOM 1384 N N . ARG A 1 172 ? 8.367 -14.156 -29.734 1.00 94.06 172 ARG A N 1
ATOM 1385 C CA . ARG A 1 172 ? 9.143 -15.409 -29.825 1.00 94.06 172 ARG A CA 1
ATOM 1386 C C . ARG A 1 172 ? 9.383 -16.050 -28.458 1.00 94.06 172 ARG A C 1
ATOM 1388 O O . ARG A 1 172 ? 9.315 -17.267 -28.324 1.00 94.06 172 ARG A O 1
ATOM 1395 N N . ILE A 1 173 ? 9.656 -15.242 -27.435 1.00 92.69 173 ILE A N 1
ATOM 1396 C CA . ILE A 1 173 ? 9.883 -15.733 -26.068 1.00 92.69 173 ILE A CA 1
ATOM 1397 C C . ILE A 1 173 ? 8.593 -16.341 -25.499 1.00 92.69 173 ILE A C 1
ATOM 1399 O O . ILE A 1 173 ? 8.628 -17.417 -24.903 1.00 92.69 173 ILE A O 1
ATOM 1403 N N . ILE A 1 174 ? 7.445 -15.701 -25.724 1.00 93.56 174 ILE A N 1
ATOM 1404 C CA . ILE A 1 174 ? 6.139 -16.212 -25.282 1.00 93.56 174 ILE A CA 1
ATOM 1405 C C . ILE A 1 174 ? 5.756 -17.495 -26.038 1.00 93.56 174 ILE A C 1
ATOM 1407 O O . ILE A 1 174 ? 5.220 -18.419 -25.428 1.00 93.56 174 ILE A O 1
ATOM 1411 N N . GLU A 1 175 ? 6.058 -17.594 -27.336 1.00 94.38 175 GLU A N 1
ATOM 1412 C CA . GLU A 1 175 ? 5.799 -18.793 -28.151 1.00 94.38 175 GLU A CA 1
ATOM 1413 C C . GLU A 1 175 ? 6.539 -20.032 -27.628 1.00 94.38 175 GLU A C 1
ATOM 1415 O O . GLU A 1 175 ? 5.959 -21.117 -27.580 1.00 94.38 175 GLU A O 1
ATOM 1420 N N . VAL A 1 176 ? 7.786 -19.863 -27.177 1.00 92.31 176 VAL A N 1
ATOM 1421 C CA . VAL A 1 176 ? 8.601 -20.942 -26.588 1.00 92.31 176 VAL A CA 1
ATOM 1422 C C . VAL A 1 176 ? 8.081 -21.372 -25.206 1.00 92.31 176 VAL A C 1
ATOM 1424 O O . VAL A 1 176 ? 8.270 -22.522 -24.816 1.00 92.31 176 VAL A O 1
ATOM 1427 N N . ARG A 1 177 ? 7.353 -20.491 -24.503 1.00 89.81 177 ARG A N 1
ATOM 1428 C CA . ARG A 1 177 ? 6.742 -20.664 -23.169 1.00 89.81 177 ARG A CA 1
ATOM 1429 C C . ARG A 1 177 ? 7.702 -20.973 -22.026 1.00 89.81 177 ARG A C 1
ATOM 1431 O O . ARG A 1 177 ? 7.649 -20.264 -21.034 1.00 89.81 177 ARG A O 1
ATOM 1438 N N . GLU A 1 178 ? 8.533 -22.002 -22.106 1.00 93.31 178 GLU A N 1
ATOM 1439 C CA . GLU A 1 178 ? 9.447 -22.393 -21.029 1.00 93.31 178 GLU A CA 1
ATOM 1440 C C . GLU A 1 178 ? 10.897 -22.077 -21.380 1.00 93.31 178 GLU A C 1
ATOM 1442 O O . GLU A 1 178 ? 11.385 -22.440 -22.447 1.00 93.31 178 GLU A O 1
ATOM 1447 N N . HIS A 1 179 ? 11.601 -21.440 -20.448 1.00 91.75 179 HIS A N 1
ATOM 1448 C CA . HIS A 1 179 ? 12.995 -21.040 -20.617 1.00 91.75 179 HIS A CA 1
ATOM 1449 C C . HIS A 1 179 ? 13.820 -21.500 -19.425 1.00 91.75 179 HIS A C 1
ATOM 1451 O O . HIS A 1 179 ? 13.350 -21.469 -18.287 1.00 91.75 179 HIS A O 1
ATOM 1457 N N . MET A 1 180 ? 15.058 -21.911 -19.680 1.00 91.44 180 MET A N 1
ATOM 1458 C CA . MET A 1 180 ? 16.048 -22.158 -18.637 1.00 91.44 180 MET A CA 1
ATOM 1459 C C . MET A 1 180 ? 16.982 -20.951 -18.580 1.00 91.44 180 MET A C 1
ATOM 1461 O O . MET A 1 180 ? 17.658 -20.649 -19.561 1.00 91.44 180 MET A O 1
ATOM 1465 N N . VAL A 1 181 ? 16.978 -20.247 -17.452 1.00 88.88 181 VAL A N 1
ATOM 1466 C CA . VAL A 1 181 ? 17.752 -19.020 -17.241 1.00 88.88 181 VAL A CA 1
ATOM 1467 C C . VAL A 1 181 ? 18.861 -19.302 -16.244 1.00 88.88 181 VAL A C 1
ATOM 1469 O O . VAL A 1 181 ? 18.597 -19.802 -15.154 1.00 88.88 181 VAL A O 1
ATOM 1472 N N . GLU A 1 182 ? 20.092 -18.981 -16.621 1.00 87.88 182 GLU A N 1
ATOM 1473 C CA . GLU A 1 182 ? 21.259 -19.043 -15.745 1.00 87.88 182 GLU A CA 1
ATOM 1474 C C . GLU A 1 182 ? 21.403 -17.695 -15.016 1.00 87.88 182 GLU A C 1
ATOM 1476 O O . GLU A 1 182 ? 21.439 -16.643 -15.652 1.00 87.88 182 GLU A O 1
ATOM 1481 N N . LEU A 1 183 ? 21.392 -17.727 -13.683 1.00 83.12 183 LEU A N 1
ATOM 1482 C CA . LEU A 1 183 ? 21.423 -16.557 -12.794 1.00 83.12 183 LEU A CA 1
ATOM 1483 C C . LEU A 1 183 ? 22.796 -16.343 -12.138 1.00 83.12 183 LEU A C 1
ATOM 1485 O O . LEU A 1 183 ? 22.962 -15.408 -11.358 1.00 83.12 183 LEU A O 1
ATOM 1489 N N . SER A 1 184 ? 23.768 -17.209 -12.422 1.00 83.19 184 SER A N 1
ATOM 1490 C CA . SER A 1 184 ? 25.153 -17.066 -11.975 1.00 83.19 184 SER A CA 1
ATOM 1491 C C . SER A 1 184 ? 25.816 -15.841 -12.610 1.00 83.19 184 SER A C 1
ATOM 1493 O O . SER A 1 184 ? 25.726 -15.621 -13.816 1.00 83.19 184 SER A O 1
ATOM 1495 N N . CYS A 1 185 ? 26.528 -15.057 -11.799 1.00 62.16 185 CYS A N 1
ATOM 1496 C CA . CYS A 1 185 ? 27.285 -13.886 -12.241 1.00 62.16 185 CYS A CA 1
ATOM 1497 C C . CYS A 1 185 ? 28.790 -14.159 -12.080 1.00 62.16 185 CYS A C 1
ATOM 1499 O O . CYS A 1 185 ? 29.257 -14.267 -10.950 1.00 62.16 185 CYS A O 1
ATOM 1501 N N . GLY A 1 186 ? 29.546 -14.236 -13.180 1.00 65.50 186 GLY A N 1
ATOM 1502 C CA . GLY A 1 186 ? 31.010 -14.401 -13.170 1.00 65.50 186 GLY A CA 1
ATOM 1503 C C . GLY A 1 186 ? 31.516 -15.325 -14.283 1.00 65.50 186 GLY A C 1
ATOM 1504 O O . GLY A 1 186 ? 30.842 -16.286 -14.640 1.00 65.50 186 GLY A O 1
ATOM 1505 N N . GLU A 1 187 ? 32.686 -15.019 -14.853 1.00 59.72 187 GLU A N 1
ATOM 1506 C CA . GLU A 1 187 ? 33.278 -15.782 -15.972 1.00 59.72 187 GLU A CA 1
ATOM 1507 C C . GLU A 1 187 ? 33.940 -17.099 -15.515 1.00 59.72 187 GLU A C 1
ATOM 1509 O O . GLU A 1 187 ? 34.114 -18.014 -16.318 1.00 59.72 187 GLU A O 1
ATOM 1514 N N . GLU A 1 188 ? 34.216 -17.232 -14.214 1.00 60.88 188 GLU A N 1
ATOM 1515 C CA . GLU A 1 188 ? 34.911 -18.367 -13.592 1.00 60.88 188 GLU A CA 1
ATOM 1516 C C . GLU A 1 188 ? 34.083 -18.955 -12.436 1.00 60.88 188 GLU A C 1
ATOM 1518 O O . GLU A 1 188 ? 34.512 -18.970 -11.287 1.00 60.88 188 GLU A O 1
ATOM 1523 N N . LEU A 1 189 ? 32.854 -19.390 -12.727 1.00 60.84 189 LEU A N 1
ATOM 1524 C CA . LEU A 1 189 ? 32.044 -20.167 -11.784 1.00 60.84 189 LEU A CA 1
ATOM 1525 C C . LEU A 1 189 ? 32.127 -21.661 -12.121 1.00 60.84 189 LEU A C 1
ATOM 1527 O O . LEU A 1 189 ? 31.914 -22.065 -13.277 1.00 60.84 189 LEU A O 1
ATOM 1531 N N . GLU A 1 190 ? 32.401 -22.472 -11.102 1.00 66.06 190 GLU A N 1
ATOM 1532 C CA . GLU A 1 190 ? 32.292 -23.929 -11.166 1.00 66.06 190 GLU A CA 1
ATOM 1533 C C . GLU A 1 190 ? 30.855 -24.328 -11.550 1.00 66.06 190 GLU A C 1
ATOM 1535 O O . GLU A 1 190 ? 29.911 -23.552 -11.386 1.00 66.06 190 GLU A O 1
ATOM 1540 N N . GLU A 1 191 ? 30.645 -25.534 -12.096 1.00 65.75 191 GLU A N 1
ATOM 1541 C CA . GLU A 1 191 ? 29.316 -25.969 -12.583 1.00 65.75 191 GLU A CA 1
ATOM 1542 C 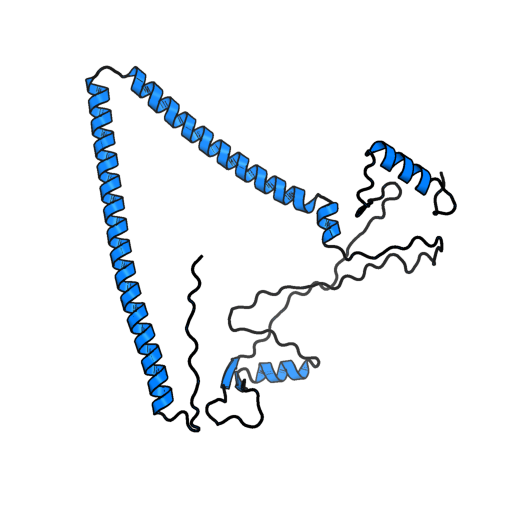C . GLU A 1 191 ? 28.204 -25.919 -11.519 1.00 65.75 191 GLU A C 1
ATOM 1544 O O . GLU A 1 191 ? 27.026 -25.978 -11.858 1.00 65.75 191 GLU A O 1
ATOM 1549 N N . LEU A 1 192 ? 28.578 -25.788 -10.252 1.00 64.81 192 LEU A N 1
ATOM 1550 C CA . LEU A 1 192 ? 27.729 -25.914 -9.067 1.00 64.81 192 LEU A CA 1
ATOM 1551 C C . LEU A 1 192 ? 27.106 -24.613 -8.660 1.00 64.81 192 LEU A C 1
ATOM 1553 O O . LEU A 1 192 ? 25.953 -24.536 -8.258 1.00 64.81 192 LEU A O 1
ATOM 1557 N N . ASP A 1 193 ? 27.901 -23.571 -8.829 1.00 68.25 193 ASP A N 1
ATOM 1558 C CA . ASP A 1 193 ? 27.508 -22.217 -8.541 1.00 68.25 193 ASP A CA 1
ATOM 1559 C C . ASP A 1 193 ? 26.608 -21.684 -9.669 1.00 68.25 193 ASP A C 1
ATOM 1561 O O . ASP A 1 193 ? 26.011 -20.609 -9.554 1.00 68.25 193 ASP A O 1
ATOM 1565 N N . ARG A 1 194 ? 26.467 -22.445 -10.772 1.00 74.81 194 ARG A N 1
ATOM 1566 C CA . ARG A 1 194 ? 25.545 -22.154 -11.874 1.00 74.81 194 ARG A CA 1
ATOM 1567 C C . ARG A 1 194 ? 24.104 -22.394 -11.455 1.00 74.81 194 ARG A C 1
ATOM 1569 O O . ARG A 1 194 ? 23.495 -23.427 -11.728 1.00 74.81 194 ARG A O 1
ATOM 1576 N N . CYS A 1 195 ? 23.505 -21.372 -10.865 1.00 80.06 195 CYS A N 1
ATOM 1577 C CA . CYS A 1 195 ? 22.080 -21.374 -10.579 1.00 80.06 195 CYS A CA 1
ATOM 1578 C C . CYS A 1 195 ? 21.275 -21.299 -11.888 1.00 80.06 195 CYS A C 1
ATOM 1580 O O . CYS A 1 195 ? 21.276 -20.270 -12.565 1.00 80.06 195 CYS A O 1
ATOM 1582 N N . ARG A 1 196 ? 20.563 -22.377 -12.247 1.00 85.62 196 ARG A N 1
ATOM 1583 C CA . ARG A 1 196 ? 19.647 -22.412 -13.400 1.00 85.62 196 ARG A CA 1
ATOM 1584 C C . ARG A 1 196 ? 18.202 -22.540 -12.948 1.00 85.62 196 ARG A C 1
ATOM 1586 O O . ARG A 1 196 ? 17.840 -23.471 -12.235 1.00 85.62 196 ARG A O 1
ATOM 1593 N N . VAL A 1 197 ? 17.351 -21.641 -13.424 1.00 87.94 197 VAL A N 1
ATOM 1594 C CA . VAL A 1 197 ? 15.932 -21.587 -13.065 1.00 87.94 197 VAL A CA 1
ATOM 1595 C C . VAL A 1 197 ? 15.076 -21.805 -14.306 1.00 87.94 197 VAL A C 1
ATOM 1597 O O . VAL A 1 197 ? 15.286 -21.175 -15.343 1.00 87.94 197 VAL A O 1
ATOM 1600 N N . ARG A 1 198 ? 14.087 -22.701 -14.202 1.00 91.81 198 ARG A N 1
ATOM 1601 C CA . ARG A 1 198 ? 13.030 -22.832 -15.212 1.00 91.81 198 ARG A CA 1
ATOM 1602 C C . ARG A 1 198 ? 11.977 -21.760 -14.974 1.00 91.81 198 ARG A C 1
ATOM 1604 O O . ARG A 1 198 ? 11.389 -21.700 -13.897 1.00 91.81 198 ARG A O 1
ATOM 1611 N N . VAL A 1 199 ? 11.724 -20.949 -15.990 1.00 91.94 199 VAL A N 1
ATOM 1612 C CA . VAL A 1 199 ? 10.728 -19.876 -15.959 1.00 91.94 199 VAL A CA 1
ATOM 1613 C C . VAL A 1 199 ? 9.723 -20.057 -17.086 1.00 91.94 199 VAL A C 1
ATOM 1615 O O . VAL A 1 199 ? 10.053 -20.585 -18.149 1.00 91.94 199 VAL A O 1
ATOM 1618 N N . GLN A 1 200 ? 8.493 -19.603 -16.852 1.00 93.19 200 GLN A N 1
ATOM 1619 C CA . GLN A 1 200 ? 7.446 -19.586 -17.865 1.00 93.19 200 GLN A CA 1
ATOM 1620 C C . GLN A 1 200 ? 7.178 -18.151 -18.324 1.00 93.19 200 GLN A C 1
ATOM 1622 O O . GLN A 1 200 ? 6.902 -17.271 -17.512 1.00 93.19 200 GLN A O 1
ATOM 1627 N N . ALA A 1 201 ? 7.235 -17.928 -19.633 1.00 93.12 201 ALA A N 1
ATOM 1628 C CA . ALA A 1 201 ? 6.865 -16.680 -20.275 1.00 93.12 201 ALA A CA 1
ATOM 1629 C C . ALA A 1 201 ? 5.364 -16.679 -20.592 1.00 93.12 201 ALA A C 1
ATOM 1631 O O . ALA A 1 201 ? 4.862 -17.550 -21.306 1.00 93.12 201 ALA A O 1
ATOM 1632 N N . VAL A 1 202 ? 4.653 -15.679 -20.074 1.00 90.12 202 VAL A N 1
ATOM 1633 C CA . VAL A 1 202 ? 3.216 -15.481 -20.292 1.00 90.12 202 VAL A CA 1
ATOM 1634 C C . VAL A 1 202 ? 2.980 -14.030 -20.699 1.00 90.12 202 VAL A C 1
ATOM 1636 O O . VAL A 1 202 ? 3.604 -13.122 -20.151 1.00 90.12 202 VAL A O 1
ATOM 1639 N N . ALA A 1 203 ? 2.092 -13.811 -21.672 1.00 89.81 203 ALA A N 1
ATOM 1640 C CA . ALA A 1 203 ? 1.659 -12.469 -22.043 1.00 89.81 203 ALA A CA 1
ATOM 1641 C C . ALA A 1 203 ? 0.867 -11.839 -20.887 1.00 89.81 203 ALA A C 1
ATOM 1643 O O . ALA A 1 203 ? -0.045 -12.464 -20.346 1.00 89.81 203 ALA A O 1
ATOM 1644 N N . VAL A 1 204 ? 1.218 -10.608 -20.517 1.00 84.19 204 VAL A N 1
ATOM 1645 C CA . VAL A 1 204 ? 0.529 -9.854 -19.466 1.00 84.19 204 VAL A CA 1
ATOM 1646 C C . VAL A 1 204 ? -0.147 -8.646 -20.097 1.00 84.19 204 VAL A C 1
ATOM 1648 O O . VAL A 1 204 ? 0.527 -7.766 -20.632 1.00 84.19 204 VAL A O 1
ATOM 1651 N N . ASP A 1 205 ? -1.473 -8.593 -19.996 1.00 80.06 205 ASP A N 1
ATOM 1652 C CA . ASP A 1 205 ? -2.254 -7.430 -20.406 1.00 80.06 205 ASP A CA 1
ATOM 1653 C C . ASP A 1 205 ? -2.211 -6.374 -19.299 1.00 80.06 205 ASP A C 1
ATOM 1655 O O . ASP A 1 205 ? -2.844 -6.505 -18.249 1.00 80.06 205 ASP A O 1
ATOM 1659 N N . ILE A 1 206 ? -1.437 -5.314 -19.526 1.00 73.81 206 ILE A N 1
ATOM 1660 C CA . ILE A 1 206 ? -1.335 -4.193 -18.592 1.00 73.81 206 ILE A CA 1
ATOM 1661 C C . ILE A 1 206 ? -2.326 -3.116 -19.028 1.00 73.81 206 ILE A C 1
ATOM 1663 O O . ILE A 1 206 ? -2.200 -2.530 -20.103 1.00 73.81 206 ILE A O 1
ATOM 1667 N N . LEU A 1 207 ? -3.300 -2.817 -18.168 1.00 69.00 207 LEU A N 1
ATOM 1668 C CA . LEU A 1 207 ? -4.206 -1.688 -18.360 1.00 69.00 207 LEU A CA 1
ATOM 1669 C C . LEU A 1 207 ? -3.458 -0.381 -18.074 1.00 69.00 207 LEU A C 1
ATOM 1671 O O . LEU A 1 207 ? -3.398 0.087 -16.938 1.00 69.00 207 LEU A O 1
ATOM 1675 N N . LEU A 1 208 ? -2.864 0.195 -19.116 1.00 67.88 208 LEU A N 1
ATOM 1676 C CA . LEU A 1 208 ? -2.233 1.508 -19.051 1.00 67.88 208 LEU A CA 1
ATOM 1677 C C . LEU A 1 208 ? -3.262 2.596 -19.390 1.00 67.88 208 LEU A C 1
ATOM 1679 O O . LEU A 1 208 ? -3.954 2.485 -20.406 1.00 67.88 208 LEU A O 1
ATOM 1683 N N . PRO A 1 209 ? -3.367 3.672 -18.590 1.00 65.25 209 PRO A N 1
ATOM 1684 C CA . PRO A 1 209 ? -4.135 4.844 -18.984 1.00 65.25 209 PRO A CA 1
ATOM 1685 C C . PRO A 1 209 ? -3.565 5.416 -20.288 1.00 65.25 209 PRO A C 1
ATOM 1687 O O . PRO A 1 209 ? -2.393 5.784 -20.343 1.00 65.25 209 PRO A O 1
ATOM 1690 N N . SER A 1 210 ? -4.382 5.503 -21.340 1.00 61.72 210 SER A N 1
ATOM 1691 C CA . SER A 1 210 ? -3.955 6.035 -22.644 1.00 61.72 210 SER A CA 1
ATOM 1692 C C . SER A 1 210 ? -3.735 7.549 -22.623 1.00 61.72 210 SER A C 1
ATOM 1694 O O . SER A 1 210 ? -2.934 8.077 -23.389 1.00 61.72 210 SER A O 1
ATOM 1696 N N . ALA A 1 211 ? -4.457 8.253 -21.752 1.00 60.00 211 ALA A N 1
ATOM 1697 C CA . ALA A 1 211 ? -4.299 9.674 -21.498 1.00 60.00 211 ALA A CA 1
ATOM 1698 C C . ALA A 1 211 ? -4.763 9.994 -20.073 1.00 60.00 211 ALA A C 1
ATOM 1700 O O . ALA A 1 211 ? -5.757 9.444 -19.597 1.00 60.00 211 ALA A O 1
ATOM 1701 N N .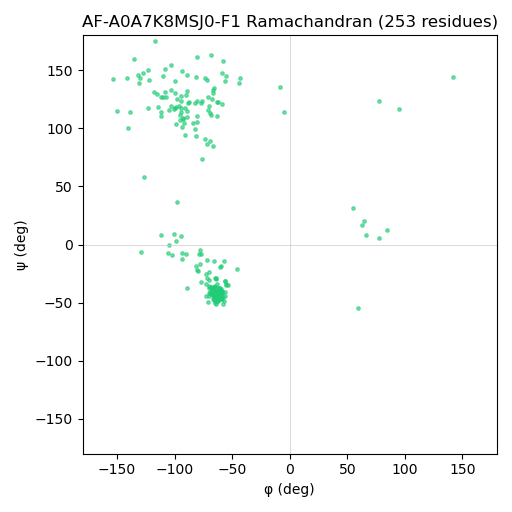 LEU A 1 212 ? -4.052 10.905 -19.410 1.00 60.19 212 LEU A N 1
ATOM 1702 C CA . LEU A 1 212 ? -4.474 11.512 -18.153 1.00 60.19 212 LEU A CA 1
ATOM 1703 C C . LEU A 1 212 ? -4.775 12.987 -18.427 1.00 60.19 212 LEU A C 1
ATOM 1705 O O . LEU A 1 212 ? -3.863 13.765 -18.701 1.00 60.19 212 LEU A O 1
ATOM 1709 N N . GLU A 1 213 ? -6.049 13.372 -18.367 1.00 55.56 213 GLU A N 1
ATOM 1710 C CA . GLU A 1 213 ? -6.449 14.773 -18.491 1.00 55.56 213 GLU A CA 1
ATOM 1711 C C . GLU A 1 213 ? -6.527 15.406 -17.100 1.00 55.56 213 GLU A C 1
ATOM 1713 O O . GLU A 1 213 ? -7.466 15.173 -16.338 1.00 55.56 213 GLU A O 1
ATOM 1718 N N . VAL A 1 214 ? -5.527 16.219 -16.759 1.00 58.59 214 VAL A N 1
ATOM 1719 C CA . VAL A 1 214 ? -5.549 17.034 -15.540 1.00 58.59 214 VAL A CA 1
ATOM 1720 C C . VAL A 1 214 ? -5.971 18.446 -15.920 1.00 58.59 214 VAL A C 1
ATOM 1722 O O . VAL A 1 214 ? -5.188 19.221 -16.468 1.00 58.59 214 VAL A O 1
ATOM 1725 N N . ARG A 1 215 ? -7.225 18.799 -15.625 1.00 50.81 215 ARG A N 1
ATOM 1726 C CA . ARG A 1 215 ? -7.715 20.169 -15.802 1.00 50.81 215 ARG A CA 1
ATOM 1727 C C . ARG A 1 215 ? -7.309 21.009 -14.601 1.00 50.81 215 ARG A C 1
ATOM 1729 O O . ARG A 1 215 ? -7.961 20.977 -13.562 1.00 50.81 215 ARG A O 1
ATOM 1736 N N . LEU A 1 216 ? -6.241 21.783 -14.761 1.00 58.84 216 LEU A N 1
ATOM 1737 C CA . LEU A 1 216 ? -5.899 22.834 -13.812 1.00 58.84 216 LEU A CA 1
ATOM 1738 C C . LEU A 1 216 ? -6.587 24.129 -14.216 1.00 58.84 216 LEU A C 1
ATOM 1740 O O . LEU A 1 216 ? -6.306 24.710 -15.262 1.00 58.84 216 LEU A O 1
ATOM 1744 N N . THR A 1 217 ? -7.495 24.595 -13.370 1.00 58.16 217 THR A N 1
ATOM 1745 C CA . THR A 1 217 ? -8.045 25.942 -13.479 1.00 58.16 217 THR A CA 1
ATOM 1746 C C . THR A 1 217 ? -7.167 26.880 -12.668 1.00 58.16 217 THR A C 1
ATOM 1748 O O . THR A 1 217 ? -7.165 26.817 -11.438 1.00 58.16 217 THR A O 1
ATOM 1751 N N . GLN A 1 218 ? -6.417 27.750 -13.345 1.00 60.59 218 GLN A N 1
ATOM 1752 C CA . GLN A 1 218 ? -5.710 28.833 -12.670 1.00 60.59 218 GLN A CA 1
ATOM 1753 C C . GLN A 1 218 ? -6.741 29.764 -12.023 1.00 60.59 218 GLN A C 1
ATOM 1755 O O . GLN A 1 218 ? -7.625 30.290 -12.701 1.00 60.59 218 GLN A O 1
ATOM 1760 N N . SER A 1 219 ? -6.637 29.965 -10.710 1.00 60.22 219 SER A N 1
ATOM 1761 C CA . SER A 1 219 ? -7.451 30.968 -10.034 1.00 60.22 219 SER A CA 1
ATOM 1762 C C . SER A 1 219 ? -6.962 32.357 -10.420 1.00 60.22 219 SER A C 1
ATOM 1764 O O . SER A 1 219 ? -5.785 32.674 -10.267 1.00 60.22 219 SER A O 1
ATOM 1766 N N . SER A 1 220 ? -7.870 33.203 -10.899 1.00 63.97 220 SER A N 1
ATOM 1767 C CA . SER A 1 220 ? -7.581 34.616 -11.161 1.00 63.97 220 SER A CA 1
ATOM 1768 C C . SER A 1 220 ? -7.587 35.473 -9.893 1.00 63.97 220 SER A C 1
ATOM 1770 O O . SER A 1 220 ? -7.257 36.652 -9.959 1.00 63.97 220 SER A O 1
ATOM 1772 N N . ARG A 1 221 ? -7.997 34.913 -8.744 1.00 70.44 221 ARG A N 1
ATOM 1773 C CA . ARG A 1 221 ? -8.271 35.674 -7.510 1.00 70.44 221 ARG A CA 1
ATOM 1774 C C . ARG A 1 221 ? -7.586 35.127 -6.266 1.00 70.44 221 ARG A C 1
ATOM 1776 O O . ARG A 1 221 ? -7.696 35.734 -5.207 1.00 70.44 221 ARG A O 1
ATOM 1783 N N . SER A 1 222 ? -6.933 33.976 -6.358 1.00 71.31 222 SER A N 1
ATOM 1784 C CA . SER A 1 222 ? -6.290 33.351 -5.209 1.00 71.31 222 SER A CA 1
ATOM 1785 C C . SER A 1 222 ? -4.965 32.721 -5.596 1.00 71.31 222 SER A C 1
ATOM 1787 O O . SER A 1 222 ? -4.809 32.151 -6.674 1.00 71.31 222 SER A O 1
ATOM 1789 N N . ILE A 1 223 ? -4.020 32.823 -4.671 1.00 69.62 223 ILE A N 1
ATOM 1790 C CA . ILE A 1 223 ? -2.705 32.204 -4.747 1.00 69.62 223 ILE A CA 1
ATOM 1791 C C . ILE A 1 223 ? -2.480 31.401 -3.470 1.00 69.62 223 ILE A C 1
ATOM 1793 O O . ILE A 1 223 ? -2.973 31.773 -2.403 1.00 69.62 223 ILE A O 1
ATOM 1797 N N . LEU A 1 224 ? -1.737 30.304 -3.584 1.00 72.31 224 LEU A N 1
ATOM 1798 C CA . LEU A 1 224 ? -1.210 29.579 -2.436 1.00 72.31 224 LEU A CA 1
ATOM 1799 C C . LEU A 1 224 ? 0.273 29.918 -2.298 1.00 72.31 224 LEU A C 1
ATOM 1801 O O . LEU A 1 224 ? 1.004 29.894 -3.285 1.00 72.31 224 LEU A O 1
ATOM 1805 N N . VAL A 1 225 ? 0.700 30.236 -1.080 1.00 72.12 225 VAL A N 1
ATOM 1806 C CA . VAL A 1 225 ? 2.093 30.557 -0.762 1.00 72.12 225 VAL A CA 1
ATOM 1807 C C . VAL A 1 225 ? 2.554 29.598 0.337 1.00 72.12 225 VAL A C 1
ATOM 1809 O O . VAL A 1 225 ? 1.980 29.605 1.426 1.00 72.12 225 VAL A O 1
ATOM 1812 N N . SER A 1 226 ? 3.552 28.762 0.041 1.00 72.88 226 SER A N 1
ATOM 1813 C CA . SER A 1 226 ? 4.161 27.782 0.956 1.00 72.88 226 SER A CA 1
ATOM 1814 C C . SER A 1 226 ? 5.644 28.090 1.205 1.00 72.88 226 SER A C 1
ATOM 1816 O O . SER A 1 226 ? 6.186 29.038 0.636 1.00 72.88 226 SER A O 1
ATOM 1818 N N . ASP A 1 227 ? 6.273 27.324 2.106 1.00 71.44 227 ASP A N 1
ATOM 1819 C CA . ASP A 1 227 ? 7.720 27.355 2.402 1.00 71.44 227 ASP A CA 1
ATOM 1820 C C . ASP A 1 227 ? 8.271 28.731 2.778 1.00 71.44 227 ASP A C 1
ATOM 1822 O O . ASP A 1 227 ? 9.432 29.077 2.542 1.00 71.44 227 ASP A O 1
ATOM 1826 N N . LEU A 1 228 ? 7.416 29.535 3.407 1.00 74.69 228 LEU A N 1
ATOM 1827 C CA . LEU A 1 228 ? 7.820 30.820 3.939 1.00 74.69 228 LEU A CA 1
ATOM 1828 C C . LEU A 1 228 ? 8.806 30.601 5.091 1.00 74.69 228 LEU A C 1
ATOM 1830 O O . LEU A 1 228 ? 8.532 29.798 5.989 1.00 74.69 228 LEU A O 1
ATOM 1834 N N . PRO A 1 229 ? 9.934 31.330 5.114 1.00 77.38 229 PRO A N 1
ATOM 1835 C CA . PRO A 1 229 ? 10.873 31.230 6.216 1.00 77.38 229 PRO A CA 1
ATOM 1836 C C . PRO A 1 229 ? 10.169 31.589 7.528 1.00 77.38 229 PRO A C 1
ATOM 1838 O O . PRO A 1 229 ? 9.281 32.446 7.554 1.00 77.38 229 PRO A O 1
ATOM 1841 N N . SER A 1 230 ? 10.577 30.959 8.633 1.00 75.25 230 SER A N 1
ATOM 1842 C CA . SER A 1 230 ? 10.077 31.288 9.970 1.00 75.25 230 SER A CA 1
ATOM 1843 C C . SER A 1 230 ? 10.540 32.697 10.354 1.00 75.25 230 SER A C 1
ATOM 1845 O O . SER A 1 230 ? 11.583 32.891 10.974 1.00 75.25 230 SER A O 1
ATOM 1847 N N . LEU A 1 231 ? 9.777 33.699 9.927 1.00 74.94 231 LEU A N 1
ATOM 1848 C CA . LEU A 1 231 ? 10.152 35.112 9.976 1.00 74.94 231 LEU A CA 1
ATOM 1849 C C . LEU A 1 231 ? 10.009 35.732 11.375 1.00 74.94 231 LEU A C 1
ATOM 1851 O O . LEU A 1 231 ? 10.348 36.899 11.546 1.00 74.94 231 LEU A O 1
ATOM 1855 N N . GLY A 1 232 ? 9.483 34.992 12.360 1.00 79.75 232 GLY A N 1
ATOM 1856 C CA . GLY A 1 232 ? 9.223 35.506 13.712 1.00 79.75 232 GLY A CA 1
ATOM 1857 C C . GLY A 1 232 ? 8.202 36.652 13.755 1.00 79.75 232 GLY A C 1
ATOM 1858 O O . GLY A 1 232 ? 8.146 37.382 14.739 1.00 79.75 232 GLY A O 1
ATOM 1859 N N . ILE A 1 233 ? 7.421 36.835 12.685 1.00 83.88 233 ILE A N 1
ATOM 1860 C CA . ILE A 1 233 ? 6.396 37.878 12.554 1.00 83.88 233 ILE A CA 1
ATOM 1861 C C . ILE A 1 233 ? 4.998 37.292 12.750 1.00 83.88 233 ILE A C 1
ATOM 1863 O O . ILE A 1 233 ? 4.778 36.105 12.502 1.00 83.88 233 ILE A O 1
ATOM 1867 N N . SER A 1 234 ? 4.049 38.131 13.173 1.00 87.25 234 SER A N 1
ATOM 1868 C CA . SER A 1 234 ? 2.648 37.724 13.265 1.00 87.25 234 SER A CA 1
ATOM 1869 C C . SER A 1 234 ? 2.046 37.487 11.876 1.00 87.25 234 SER A C 1
ATOM 1871 O O . SER A 1 234 ? 2.579 37.929 10.852 1.00 87.25 234 SER A O 1
ATOM 1873 N N . LYS A 1 235 ? 0.911 36.786 11.844 1.00 83.75 235 LYS A N 1
ATOM 1874 C CA . LYS A 1 235 ? 0.189 36.478 10.607 1.00 83.75 235 LYS A CA 1
ATOM 1875 C C . LYS A 1 235 ? -0.240 37.749 9.869 1.00 83.75 235 LYS A C 1
ATOM 1877 O O . LYS A 1 235 ? -0.156 37.802 8.648 1.00 83.75 235 LYS A O 1
ATOM 1882 N N . GLU A 1 236 ? -0.655 38.768 10.609 1.00 87.81 236 GLU A N 1
ATOM 1883 C CA . GLU A 1 236 ? -1.107 40.061 10.092 1.00 87.81 236 GLU A CA 1
ATOM 1884 C C . GLU A 1 236 ? 0.053 40.788 9.402 1.00 87.81 236 GLU A C 1
ATOM 1886 O O . GLU A 1 236 ? -0.045 41.143 8.234 1.00 87.81 236 GLU A O 1
ATOM 1891 N N . ALA A 1 237 ? 1.212 40.869 10.063 1.00 85.94 237 ALA A N 1
ATOM 1892 C CA . ALA A 1 237 ? 2.405 41.493 9.491 1.00 85.94 237 ALA A CA 1
ATOM 1893 C C . ALA A 1 237 ? 2.946 40.753 8.252 1.00 85.94 237 ALA A C 1
ATOM 1895 O O . ALA A 1 237 ? 3.589 41.356 7.388 1.00 85.94 237 ALA A O 1
ATOM 1896 N N . LEU A 1 238 ? 2.727 39.437 8.160 1.00 87.12 238 LEU A N 1
ATOM 1897 C CA . LEU A 1 238 ? 3.040 38.666 6.959 1.00 87.12 238 LEU A CA 1
ATOM 1898 C C . LEU A 1 238 ? 2.091 39.018 5.805 1.00 87.12 238 LEU A C 1
ATOM 1900 O O . LEU A 1 238 ? 2.562 39.205 4.684 1.00 87.12 238 LEU A O 1
ATOM 1904 N N . LEU A 1 239 ? 0.786 39.126 6.073 1.00 86.88 239 LEU A N 1
ATOM 1905 C CA . LEU A 1 239 ? -0.211 39.505 5.069 1.00 86.88 239 LEU A CA 1
ATOM 1906 C C . LEU A 1 239 ? 0.066 40.901 4.508 1.00 86.88 239 LEU A C 1
ATOM 1908 O O . LEU A 1 239 ? 0.142 41.036 3.290 1.00 86.88 239 LEU A O 1
ATOM 1912 N N . ASP A 1 240 ? 0.355 41.880 5.366 1.00 87.56 240 ASP A N 1
ATOM 1913 C CA . ASP A 1 240 ? 0.692 43.247 4.942 1.00 87.56 240 ASP A CA 1
ATOM 1914 C C . ASP A 1 240 ? 1.924 43.270 4.018 1.00 87.56 240 ASP A C 1
ATOM 1916 O O . ASP A 1 240 ? 1.984 43.993 3.020 1.00 87.56 240 ASP A O 1
ATOM 1920 N N . LYS A 1 241 ? 2.937 42.443 4.316 1.00 86.12 241 LYS A N 1
ATOM 1921 C CA . LYS A 1 241 ? 4.136 42.322 3.471 1.00 86.12 241 LYS A CA 1
ATOM 1922 C C . LYS A 1 241 ? 3.836 41.684 2.125 1.00 86.12 241 LYS A C 1
ATOM 1924 O O . LYS A 1 241 ? 4.411 42.113 1.123 1.00 86.12 241 LYS A O 1
ATOM 1929 N N . LEU A 1 242 ? 2.995 40.654 2.104 1.00 85.06 242 LEU A N 1
ATOM 1930 C CA . LEU A 1 242 ? 2.576 40.004 0.866 1.00 85.06 242 LEU A CA 1
ATOM 1931 C C . LEU A 1 242 ? 1.748 40.973 0.018 1.00 85.06 242 LEU A C 1
ATOM 1933 O O . LEU A 1 242 ? 2.042 41.133 -1.163 1.00 85.06 242 LEU A O 1
ATOM 1937 N N . GLU A 1 243 ? 0.806 41.695 0.618 1.00 84.50 243 GLU A N 1
ATOM 1938 C CA . GLU A 1 243 ? 0.022 42.739 -0.048 1.00 84.50 243 GLU A CA 1
ATOM 1939 C C . GLU A 1 243 ? 0.928 43.816 -0.660 1.00 84.50 243 GLU A C 1
ATOM 1941 O O . GLU A 1 243 ? 0.835 44.113 -1.852 1.00 84.50 243 GLU A O 1
ATOM 1946 N N . LEU A 1 244 ? 1.896 44.332 0.106 1.00 84.69 244 LEU A N 1
ATOM 1947 C CA . LEU A 1 244 ? 2.870 45.305 -0.394 1.00 84.69 244 LEU A CA 1
ATOM 1948 C C . LEU A 1 244 ? 3.786 44.730 -1.486 1.00 84.69 244 LEU A C 1
ATOM 1950 O O . LEU A 1 244 ? 4.319 45.469 -2.317 1.00 84.69 244 LEU A O 1
ATOM 1954 N N . PHE A 1 245 ? 4.050 43.425 -1.468 1.00 82.88 245 PHE A N 1
ATOM 1955 C CA . PHE A 1 245 ? 4.844 42.773 -2.501 1.00 82.88 245 PHE A CA 1
ATOM 1956 C C . PHE A 1 245 ? 4.058 42.658 -3.809 1.00 82.88 245 PHE A C 1
ATOM 1958 O O . PHE A 1 245 ? 4.615 42.965 -4.867 1.00 82.88 245 PHE A O 1
ATOM 1965 N N . PHE A 1 246 ? 2.785 42.267 -3.739 1.00 78.62 246 PHE A N 1
ATOM 1966 C CA . PHE A 1 246 ? 1.925 42.084 -4.909 1.00 78.62 246 PHE A CA 1
ATOM 1967 C C . PHE A 1 246 ? 1.355 43.388 -5.465 1.00 78.62 246 PHE A C 1
ATOM 1969 O O . PHE A 1 246 ? 1.075 43.437 -6.653 1.00 78.62 246 PHE A O 1
ATOM 1976 N N . SER A 1 247 ? 1.263 44.465 -4.684 1.00 77.75 247 SER A N 1
ATOM 1977 C CA . SER A 1 247 ? 0.832 45.780 -5.192 1.00 77.75 247 SER A CA 1
ATOM 1978 C C . SER A 1 247 ? 1.875 46.475 -6.077 1.00 77.75 247 SER A C 1
ATOM 1980 O O . SER A 1 247 ? 1.580 47.448 -6.770 1.00 77.75 247 SER A O 1
ATOM 1982 N N . LYS A 1 248 ? 3.125 45.997 -6.082 1.00 80.50 248 LYS A N 1
ATOM 1983 C CA . LYS A 1 248 ? 4.206 46.612 -6.859 1.00 80.50 248 LYS A CA 1
ATOM 1984 C C . LYS A 1 248 ? 4.164 46.154 -8.315 1.00 80.50 248 LYS A C 1
ATOM 1986 O O . LYS A 1 248 ? 4.401 44.987 -8.616 1.00 80.50 248 LYS A O 1
ATOM 1991 N N . THR A 1 249 ? 4.035 47.111 -9.231 1.00 73.56 249 THR A N 1
ATOM 1992 C CA . THR A 1 249 ? 4.034 46.883 -10.691 1.00 73.56 249 THR A CA 1
ATOM 1993 C C . THR A 1 249 ? 5.268 46.142 -11.206 1.00 73.56 249 THR A C 1
ATOM 1995 O O . THR A 1 249 ? 5.161 45.283 -12.077 1.00 73.56 249 THR A O 1
ATOM 1998 N N . LYS A 1 250 ? 6.443 46.378 -10.606 1.00 74.56 250 LYS A N 1
ATOM 1999 C CA . LYS A 1 250 ? 7.687 45.646 -10.921 1.00 74.56 250 LYS A CA 1
ATOM 2000 C C . LYS A 1 250 ? 7.622 44.132 -10.664 1.00 74.56 250 LYS A C 1
ATOM 2002 O O . LYS A 1 250 ? 8.445 43.397 -11.196 1.00 74.56 250 LYS A O 1
ATOM 2007 N N . ASN A 1 251 ? 6.672 43.681 -9.846 1.00 69.31 251 ASN A N 1
ATOM 2008 C CA . ASN A 1 251 ? 6.455 42.275 -9.510 1.00 69.31 251 ASN A CA 1
ATOM 2009 C C . ASN A 1 251 ? 5.288 41.661 -10.310 1.00 69.31 251 ASN A C 1
ATOM 2011 O O . ASN A 1 251 ? 4.879 40.541 -10.019 1.00 69.31 251 ASN A O 1
ATOM 2015 N N . GLY A 1 252 ? 4.754 42.375 -11.310 1.00 61.91 252 GLY A N 1
ATOM 2016 C CA . GLY A 1 252 ? 3.623 41.918 -12.123 1.00 61.91 252 GLY A CA 1
ATOM 2017 C C . GLY A 1 252 ? 2.248 42.188 -11.508 1.00 61.91 252 GLY A C 1
ATOM 2018 O O . GLY A 1 252 ? 1.265 41.634 -11.985 1.00 61.91 252 GLY A O 1
ATOM 2019 N N . GLY A 1 253 ? 2.176 43.018 -10.464 1.00 61.78 253 GLY A N 1
ATOM 2020 C CA . GLY A 1 253 ? 0.919 43.477 -9.881 1.00 61.78 253 GLY A CA 1
ATOM 2021 C C . GLY A 1 253 ? 0.286 44.642 -10.637 1.00 61.78 253 GLY A C 1
ATOM 2022 O O . GLY A 1 253 ? 0.984 45.549 -11.091 1.00 61.78 253 GLY A O 1
ATOM 2023 N N . SER A 1 254 ? -1.038 44.651 -10.709 1.00 60.12 254 SER A N 1
ATOM 2024 C CA . SER A 1 254 ? -1.856 45.842 -10.937 1.00 60.12 254 SER A CA 1
ATOM 2025 C C . SER A 1 254 ? -3.024 45.801 -9.950 1.00 60.12 254 SER A C 1
ATOM 2027 O O . SER A 1 254 ? -3.333 44.726 -9.431 1.00 60.12 254 SER A O 1
ATOM 2029 N N . GLU A 1 255 ? -3.659 46.944 -9.679 1.00 50.12 255 GLU A N 1
ATOM 2030 C CA . GLU A 1 255 ? -5.072 46.897 -9.262 1.00 50.12 255 GLU A CA 1
ATOM 2031 C C . GLU A 1 255 ? -5.928 46.203 -10.334 1.00 50.12 255 GLU A C 1
ATOM 2033 O O . GLU A 1 255 ? -5.540 46.252 -11.532 1.00 50.12 255 GLU A O 1
#

Secondary structure (DSSP, 8-state):
--PPPPPP--PPP------HHHHHHHHHHHHHHHHHHHHHHHHHHHHHHHHHHHHHHHHHHHHHHHHHHHHHHHHTT-HHHHHHHHHHHHHHHHHHHHHHHHHHHHHHHHHHHHHH-HHHHHTTSPP------S----TTSTT-----------PPTT------SSHHHHHHHHHH-EEEEE----SS--TTT--EEEEE---------S---------SS----------S--HHHHHHHHHHHHT-GGGT---

Radius of gyration: 35.42 Å; Cα contacts (8 Å, |Δi|>4): 75; chains: 1; bounding box: 72×83×82 Å

InterPro domains:
  IPR009909 Nmi/IFP 35 domain [PF07292] (160-255)

pLDDT: mean 75.63, std 17.38, range [38.22, 97.81]

Foldseek 3Di:
DDDDDDDDDDDDDDDDDPPVVVVVVVVVVVVVVVVVVVVVVVVVVVVVVVVVVVVVVVVVVVVVVVVVVVVVCVVPVVVVVVVVVVVVVVVVVVVVVVVVVVVVVVVVVVVVVCVVPVVNVVVPADDDPDDQPVDDDDPPPDPDDDDDDDDDDDDDPPDDDDDDPDPVVLVVLQVVQKDWDFPDDDPDDHPVSGDIDIDGRDDDDDPDDPDDDDDDDDDPPDDDDDPDPPPVDDPVVVVVVVVVQQPDVSSVHDD

Mean predicted aligned error: 21.59 Å

Organism: NCBI:txid449384

Sequence (255 aa):
SSFIRLPPEEGSQDDGSESPEQLRREIEQCKERYSVLEQDHAKLQMANKAAEQRARELKEEGELLHKILEQQLSSNGDEERVHQIFATKVENNRLRQEKQILKNKLEELKKRVLWNDPVMMLSALPEKPMIFKGLTVNKDDMNKLMLTPLIHYPLPGGSALITFEEAKVAQRIIEVREHMVELSCGEELEELDRCRVRVQAVAVDILLPSALEVRLTQSSRSILVSDLPSLGISKEALLDKLELFFSKTKNGGSE